Protein 4MHR (pdb70)

InterPro domains:
  IPR008775 Phytanoyl-CoA dioxygenase-like [PF05721] (41-256)
  IPR012774 Ectoine dioxygenase [TIGR02408] (17-287)

Radius of gyration: 17.94 Å; Cα contacts (8 Å, |Δi|>4): 617; chains: 1; bounding box: 40×45×45 Å

Solvent-accessible surface area: 13200 Å² total; per-residue (Å²): 140,47,58,0,27,4,55,125,190,97,113,39,86,80,76,87,24,98,12,75,3,27,36,37,155,99,74,137,138,19,65,10,52,47,207,63,7,49,21,2,41,147,36,0,32,11,46,14,113,106,47,14,60,88,108,6,20,57,52,0,67,117,8,4,35,79,25,37,89,93,49,91,107,21,73,84,100,8,37,63,50,46,130,108,50,144,44,23,54,4,0,11,17,1,25,65,51,8,116,31,0,39,57,0,1,8,2,17,71,0,0,21,6,0,71,19,0,3,28,37,70,0,9,10,0,10,0,69,0,28,70,12,24,12,113,167,10,132,78,112,116,47,63,11,14,0,6,32,8,1,2,27,10,0,0,25,108,0,62,1,0,0,0,5,0,0,10,20,80,3,31,101,133,0,4,9,22,35,0,1,18,12,2,0,116,23,0,6,10,8,70,55,102,7,36,131,131,12,12,66,68,1,27,159,123,65,32,81,61,40,11,55,16,104,32,5,3,0,1,0,3,5,1,2,0,9,11,3,13,96,28,2,154,22,79,122,50,29,16,10,0,23,0,0,0,0,0,37,79,4,105,22,90,176,58,37,45,156,108,97,70,165,38,32,9,71,201,180,30,90,52,40,175,22,56,167,40,100,18,107

CATH classification: 2.60.120.620

GO terms:
  GO:0005506 iron ion binding (F, IDA)
  GO:0016706 2-oxoglutarate-dependent dioxygenase activity (F, IDA)

Foldseek 3Di:
DAPFDFLPALDKDWDFAPDAQQPADDDPPALDDPVQLVQCRQFFKDKDPPPADPVLLVVVLVQLVCCQVPVPQPDPVQFDADDVDPRTFKGKPCLPRPVLNVQVCQACNHQSNLCRRLVAFKDFFMKMKGKAAAQWFAKWAKAQQVLCCCQAFQQRHQRKKKKKQWSAWDDVAFWAKKWQTNQLRIRIHYVRHGDDVVVVVSCVVRNMDGDTDHGRMMMMGTRGIIMIIHGHSGRGMTIIMMTMMGHLVRAGDQRNHPHDDCRGGPHNPDGRNHDYDHSD

Secondary structure (DSSP, 8-state):
--SS--SSSSS--EEE--S-SS-S---TTSSS-HHHHHHHHHHSEEEE-S-S-HHHHHHHHHHHHHHHH-GGGS-GGGEEE-TTS--EEEEE-HHHH-HHHHHHHHBHHHHHHHHHHHTS-EEEEEEEEEEE-SSSBPPEEEE-HHHHHHHHH---SS-EEEEEEESS-B-SSS---EE-TTGGGEEE-------HHHHHHHHHHH--B---B-TT-EEEEETT--EEE--B-SS--EEEEEEEEEEGGG---S-SS----GGGS---PPPPPPB-S---

B-factor: mean 39.69, std 16.1, range [19.25, 115.61]

Structure (mmCIF, N/CA/C/O backbone):
data_4MHR
#
_entry.id   4MHR
#
_cell.length_a   83.484
_cell.length_b   86.516
_cell.length_c   95.348
_cell.angle_alpha   90.00
_cell.angle_beta   90.00
_cell.angle_gamma   90.00
#
_symmetry.space_group_name_H-M   'C 2 2 21'
#
loop_
_entity.id
_entity.type
_entity.pdbx_description
1 polymer 'Ectoine hydroxylase'
2 water water
#
loop_
_atom_site.group_PDB
_atom_site.id
_atom_site.type_symbol
_atom_site.label_atom_id
_atom_site.label_alt_id
_atom_site.label_comp_id
_atom_site.label_asym_id
_atom_site.label_entity_id
_atom_site.label_seq_id
_atom_site.pdbx_PDB_ins_code
_atom_site.Cartn_x
_atom_site.Cartn_y
_atom_site.Cartn_z
_atom_site.occupancy
_atom_site.B_iso_or_equiv
_atom_site.auth_seq_id
_atom_site.auth_comp_id
_atom_site.auth_asym_id
_atom_site.auth_atom_id
_atom_site.pdbx_PDB_model_num
ATOM 1 N N . GLN A 1 10 ? 24.251 18.841 -8.020 1.00 68.16 2 GLN A N 1
ATOM 2 C CA . GLN A 1 10 ? 24.691 19.844 -6.994 1.00 64.40 2 GLN A CA 1
ATOM 3 C C . GLN A 1 10 ? 23.707 19.959 -5.801 1.00 54.34 2 GLN A C 1
ATOM 4 O O . GLN A 1 10 ? 24.153 20.186 -4.691 1.00 49.81 2 GLN A O 1
ATOM 6 N N . ASP A 1 11 ? 22.393 19.861 -6.028 1.00 50.25 3 ASP A N 1
ATOM 7 C CA . ASP A 1 11 ? 21.419 19.767 -4.898 1.00 43.77 3 ASP A CA 1
ATOM 8 C C . ASP A 1 11 ? 20.466 18.650 -5.148 1.00 38.64 3 ASP A C 1
ATOM 9 O O . ASP A 1 11 ? 19.476 18.807 -5.821 1.00 37.51 3 ASP A O 1
ATOM 14 N N . LEU A 1 12 ? 20.737 17.511 -4.496 1.00 34.02 4 LEU A N 1
ATOM 15 C CA . LEU A 1 12 ? 19.874 16.318 -4.598 1.00 31.96 4 LEU A CA 1
ATOM 16 C C . LEU A 1 12 ? 18.559 16.485 -3.892 1.00 31.75 4 LEU A C 1
ATOM 17 O O . LEU A 1 12 ? 17.560 15.801 -4.178 1.00 34.52 4 LEU A O 1
ATOM 22 N N . TYR A 1 13 ? 18.554 17.392 -2.922 1.00 28.93 5 TYR A N 1
ATOM 23 C CA . TYR A 1 13 ? 17.377 17.552 -2.073 1.00 28.21 5 TYR A CA 1
ATOM 24 C C . TYR A 1 13 ? 16.919 19.045 -1.855 1.00 31.71 5 TYR A C 1
ATOM 25 O O . TYR A 1 13 ? 16.926 19.546 -0.712 1.00 30.73 5 TYR A O 1
ATOM 34 N N . PRO A 1 14 ? 16.487 19.758 -2.934 1.00 37.28 6 PRO A N 1
ATOM 35 C CA . PRO A 1 14 ? 16.024 21.184 -2.802 1.00 36.42 6 PRO A CA 1
ATOM 36 C C . PRO A 1 14 ? 14.802 21.340 -1.970 1.00 32.62 6 PRO A C 1
ATOM 37 O O . PRO A 1 14 ? 13.884 20.553 -2.109 1.00 33.45 6 PRO A O 1
ATOM 41 N N . SER A 1 15 ? 14.778 22.290 -1.061 1.00 33.55 7 SER A N 1
ATOM 42 C CA . SER A 1 15 ? 13.601 22.510 -0.261 1.00 36.00 7 SER A CA 1
ATOM 43 C C . SER A 1 15 ? 13.524 23.995 0.051 1.00 43.68 7 SER A C 1
ATOM 44 O O . SER A 1 15 ? 14.532 24.715 -0.074 1.00 41.80 7 SER A O 1
ATOM 47 N N . ARG A 1 16 ? 12.342 24.429 0.509 1.00 44.93 8 ARG A N 1
ATOM 48 C CA . ARG A 1 16 ? 12.083 25.844 0.830 1.00 46.05 8 ARG A CA 1
ATOM 49 C C . ARG A 1 16 ? 12.326 26.817 -0.337 1.00 46.50 8 ARG A C 1
ATOM 50 O O . ARG A 1 16 ? 12.635 27.964 -0.107 1.00 49.50 8 ARG A O 1
ATOM 58 N N . GLN A 1 17 ? 12.160 26.349 -1.570 1.00 48.79 9 GLN A N 1
ATOM 59 C CA . GLN A 1 17 ? 12.387 27.170 -2.756 1.00 63.64 9 GLN A CA 1
ATOM 60 C C . GLN A 1 17 ? 11.029 27.529 -3.360 1.00 67.65 9 GLN A C 1
ATOM 61 O O . GLN A 1 17 ? 10.739 28.693 -3.542 1.00 84.59 9 GLN A O 1
ATOM 67 N N . ARG A 1 18 ? 10.178 26.539 -3.598 1.00 77.54 10 ARG A N 1
ATOM 68 C CA . ARG A 1 18 ? 8.820 26.788 -4.086 1.00 73.56 10 ARG A CA 1
ATOM 69 C C . ARG A 1 18 ? 7.821 27.143 -2.986 1.00 75.31 10 ARG A C 1
ATOM 70 O O . ARG A 1 18 ? 8.090 27.040 -1.761 1.00 64.94 10 ARG A O 1
ATOM 78 N N . ALA A 1 19 ? 6.646 27.569 -3.456 1.00 72.66 11 ALA A N 1
ATOM 79 C CA . ALA A 1 19 ? 5.515 27.832 -2.591 1.00 66.60 11 ALA A CA 1
ATOM 80 C C . ALA A 1 19 ? 4.659 26.576 -2.499 1.00 60.79 11 ALA A C 1
ATOM 81 O O . ALA A 1 19 ? 3.838 26.502 -1.610 1.00 61.54 11 ALA A O 1
ATOM 83 N N . ASP A 1 20 ? 4.852 25.601 -3.395 1.00 57.78 12 ASP A N 1
ATOM 84 C CA . ASP A 1 20 ? 4.227 24.289 -3.250 1.00 58.58 12 ASP A CA 1
ATOM 85 C C . ASP A 1 20 ? 5.213 23.225 -2.753 1.00 57.38 12 ASP A C 1
ATOM 86 O O . ASP A 1 20 ? 6.358 23.239 -3.134 1.00 59.05 12 ASP A O 1
ATOM 91 N N . ALA A 1 21 ? 4.734 22.285 -1.943 1.00 51.79 13 ALA A N 1
ATOM 92 C CA . ALA A 1 21 ? 5.559 21.170 -1.445 1.00 54.09 13 ALA A CA 1
ATOM 93 C C . ALA A 1 21 ? 5.477 19.937 -2.350 1.00 45.23 13 ALA A C 1
ATOM 94 O O . ALA A 1 21 ? 4.490 19.738 -3.062 1.00 46.98 13 ALA A O 1
ATOM 96 N N . GLU A 1 22 ? 6.532 19.116 -2.331 1.00 39.93 14 GLU A N 1
ATOM 97 C CA . GLU A 1 22 ? 6.539 17.854 -3.064 1.00 37.21 14 GLU A CA 1
ATOM 98 C C . GLU A 1 22 ? 7.152 16.686 -2.246 1.00 32.63 14 GLU A C 1
ATOM 99 O O . GLU A 1 22 ? 8.036 16.889 -1.419 1.00 29.17 14 GLU A O 1
ATOM 105 N N . MET A 1 23 ? 6.784 15.491 -2.650 1.00 33.15 15 MET A N 1
ATOM 106 C CA . MET A 1 23 ? 7.335 14.245 -2.184 1.00 37.73 15 MET A CA 1
ATOM 107 C C . MET A 1 23 ? 8.368 13.781 -3.213 1.00 42.38 15 MET A C 1
ATOM 108 O O . MET A 1 23 ? 8.015 13.293 -4.276 1.00 49.25 15 MET A O 1
ATOM 113 N N . ARG A 1 24 ? 9.648 13.940 -2.896 1.00 33.45 16 ARG A N 1
ATOM 114 C CA . ARG A 1 24 ? 10.721 13.524 -3.816 1.00 36.56 16 ARG A CA 1
ATOM 115 C C . ARG A 1 24 ? 11.373 12.247 -3.333 1.00 38.19 16 ARG A C 1
ATOM 116 O O . ARG A 1 24 ? 11.247 11.891 -2.166 1.00 36.04 16 ARG A O 1
ATOM 124 N N . PRO A 1 25 ? 12.023 11.522 -4.238 1.00 36.00 17 PRO A N 1
ATOM 125 C CA . PRO A 1 25 ? 12.639 10.279 -3.834 1.00 32.50 17 PRO A CA 1
ATOM 126 C C . PRO A 1 25 ? 13.952 10.474 -3.018 1.00 30.96 17 PRO A C 1
ATOM 127 O O . PRO A 1 25 ? 14.708 11.470 -3.174 1.00 32.04 17 PRO A O 1
ATOM 131 N N . ARG A 1 26 ? 14.175 9.534 -2.109 1.00 29.62 18 ARG A N 1
ATOM 132 C CA . ARG A 1 26 ? 15.450 9.377 -1.456 1.00 24.62 18 ARG A CA 1
ATOM 133 C C . ARG A 1 26 ? 16.351 8.864 -2.565 1.00 26.48 18 ARG A C 1
ATOM 134 O O . ARG A 1 26 ? 16.056 7.926 -3.360 1.00 23.87 18 ARG A O 1
ATOM 142 N N . LEU A 1 27 ? 17.506 9.458 -2.591 1.00 24.33 19 LEU A N 1
ATOM 143 C CA . LEU A 1 27 ? 18.532 9.051 -3.568 1.00 28.90 19 LEU A CA 1
ATOM 144 C C . LEU A 1 27 ? 19.807 8.466 -2.919 1.00 26.12 19 LEU A C 1
ATOM 145 O O . LEU A 1 27 ? 20.804 8.310 -3.566 1.00 29.95 19 LEU A O 1
ATOM 150 N N . ASP A 1 28 ? 19.747 8.170 -1.627 1.00 26.11 20 ASP A N 1
ATOM 151 C CA . ASP A 1 28 ? 20.872 7.604 -0.852 1.00 23.86 20 ASP A CA 1
ATOM 152 C C . ASP A 1 28 ? 20.454 6.253 -0.266 1.00 23.27 20 ASP A C 1
ATOM 153 O O . ASP A 1 28 ? 19.294 6.055 0.009 1.00 21.96 20 ASP A O 1
ATOM 158 N N . PRO A 1 29 ? 21.401 5.330 -0.038 1.00 25.32 21 PRO A N 1
ATOM 159 C CA . PRO A 1 29 ? 21.027 4.182 0.766 1.00 24.94 21 PRO A CA 1
ATOM 160 C C . PRO A 1 29 ? 20.501 4.551 2.186 1.00 23.92 21 PRO A C 1
ATOM 161 O O . PRO A 1 29 ? 20.726 5.657 2.683 1.00 22.49 21 PRO A O 1
ATOM 165 N N . VAL A 1 30 ? 19.799 3.614 2.799 1.00 22.99 22 VAL A N 1
ATOM 166 C CA . VAL A 1 30 ? 19.456 3.685 4.237 1.00 23.90 22 VAL A CA 1
ATOM 167 C C . VAL A 1 30 ? 20.577 3.016 5.072 1.00 21.89 22 VAL A C 1
ATOM 168 O O . VAL A 1 30 ? 21.091 3.595 6.007 1.00 23.22 22 VAL A O 1
ATOM 172 N N . VAL A 1 31 ? 20.879 1.761 4.762 1.00 25.62 23 VAL A N 1
ATOM 173 C CA . VAL A 1 31 ? 21.955 1.020 5.403 1.00 21.29 23 VAL A CA 1
ATOM 174 C C . VAL A 1 31 ? 23.114 1.111 4.362 1.00 25.74 23 VAL A C 1
ATOM 175 O O . VAL A 1 31 ? 23.011 0.664 3.215 1.00 23.72 23 VAL A O 1
ATOM 179 N N . HIS A 1 32 ? 24.217 1.687 4.784 1.00 22.66 24 HIS A N 1
ATOM 180 C CA . HIS A 1 32 ? 25.317 1.986 3.871 1.00 23.86 24 HIS A CA 1
ATOM 181 C C . HIS A 1 32 ? 26.451 0.926 3.849 1.00 27.17 24 HIS A C 1
ATOM 182 O O . HIS A 1 32 ? 27.599 1.193 3.386 1.00 25.94 24 HIS A O 1
ATOM 189 N N . SER A 1 33 ? 26.164 -0.247 4.388 1.00 26.98 25 SER A N 1
ATOM 190 C CA . SER A 1 33 ? 27.179 -1.343 4.428 1.00 26.03 25 SER A CA 1
ATOM 191 C C . SER A 1 33 ? 26.498 -2.589 3.946 1.00 28.23 25 SER A C 1
ATOM 192 O O . SER A 1 33 ? 25.308 -2.754 4.214 1.00 27.16 25 SER A O 1
ATOM 195 N N . GLU A 1 34 ? 27.264 -3.512 3.340 1.00 28.00 26 GLU A N 1
ATOM 196 C CA . GLU A 1 34 ? 26.785 -4.909 3.188 1.00 24.76 26 GLU A CA 1
ATOM 197 C C . GLU A 1 34 ? 26.695 -5.502 4.586 1.00 26.22 26 GLU A C 1
ATOM 198 O O . GLU A 1 34 ? 27.560 -5.261 5.414 1.00 26.06 26 GLU A O 1
ATOM 204 N N . TRP A 1 35 ? 25.681 -6.298 4.858 1.00 24.42 27 TRP A N 1
ATOM 205 C CA . TRP A 1 35 ? 25.614 -6.992 6.110 1.00 29.16 27 TRP A CA 1
ATOM 206 C C . TRP A 1 35 ? 26.489 -8.228 6.070 1.00 30.40 27 TRP A C 1
ATOM 207 O O . TRP A 1 35 ? 26.377 -8.971 5.126 1.00 27.09 27 TRP A O 1
ATOM 218 N N . THR A 1 36 ? 27.282 -8.465 7.107 1.00 27.98 28 THR A N 1
ATOM 219 C CA . THR A 1 36 ? 28.044 -9.761 7.272 1.00 31.66 28 THR A CA 1
ATOM 220 C C . THR A 1 36 ? 28.023 -10.197 8.722 1.00 30.42 28 THR A C 1
ATOM 221 O O . THR A 1 36 ? 27.544 -9.435 9.587 1.00 27.15 28 THR A O 1
ATOM 225 N N . ASN A 1 37 ? 28.460 -11.443 8.984 1.00 36.23 29 ASN A N 1
ATOM 226 C CA . ASN A 1 37 ? 28.501 -12.020 10.342 1.00 38.22 29 ASN A CA 1
ATOM 227 C C . ASN A 1 37 ? 29.273 -11.120 11.313 1.00 30.38 29 ASN A C 1
ATOM 228 O O . ASN A 1 37 ? 28.952 -11.083 12.445 1.00 34.50 29 ASN A O 1
ATOM 233 N N . ASP A 1 38 ? 30.207 -10.348 10.798 1.00 33.62 30 ASP A N 1
ATOM 234 C CA . ASP A 1 38 ? 30.934 -9.405 11.609 1.00 36.83 30 ASP A CA 1
ATOM 235 C C . ASP A 1 38 ? 30.138 -8.129 11.932 1.00 35.18 30 ASP A C 1
ATOM 236 O O . ASP A 1 38 ? 30.621 -7.302 12.673 1.00 30.74 30 ASP A O 1
ATOM 241 N N . ALA A 1 39 ? 28.968 -7.902 11.348 1.00 30.21 31 ALA A N 1
ATOM 242 C CA . ALA A 1 39 ? 28.242 -6.681 11.699 1.00 24.85 31 ALA A CA 1
ATOM 243 C C . ALA A 1 39 ? 27.826 -6.673 13.181 1.00 27.48 31 ALA A C 1
ATOM 244 O O . ALA A 1 39 ? 27.562 -7.715 13.749 1.00 26.09 31 ALA A O 1
ATOM 246 N N . PRO A 1 40 ? 27.698 -5.482 13.795 1.00 27.30 32 PRO A N 1
ATOM 247 C CA . PRO A 1 40 ? 27.257 -5.315 15.167 1.00 26.77 32 PRO A CA 1
ATOM 248 C C . PRO A 1 40 ? 25.767 -5.472 15.393 1.00 28.44 32 PRO A C 1
ATOM 249 O O . PRO A 1 40 ? 25.340 -5.457 16.521 1.00 27.44 32 PRO A O 1
ATOM 253 N N . ILE A 1 41 ? 24.972 -5.690 14.353 1.00 24.11 33 ILE A N 1
ATOM 254 C CA . ILE A 1 41 ? 23.559 -5.991 14.530 1.00 24.70 33 ILE A CA 1
ATOM 255 C C . ILE A 1 41 ? 23.222 -7.188 13.636 1.00 25.37 33 ILE A C 1
ATOM 256 O O . ILE A 1 41 ? 23.997 -7.528 12.759 1.00 24.76 33 ILE A O 1
ATOM 261 N N . SER A 1 42 ? 22.071 -7.804 13.856 1.00 25.67 34 SER A N 1
ATOM 262 C CA . SER A 1 42 ? 21.723 -8.990 13.142 1.00 26.74 34 SER A CA 1
ATOM 263 C C . SER A 1 42 ? 21.248 -8.613 11.742 1.00 31.21 34 SER A C 1
ATOM 264 O O . SER A 1 42 ? 21.007 -7.447 11.451 1.00 21.29 34 SER A O 1
ATOM 267 N N . ALA A 1 43 ? 21.051 -9.608 10.869 1.00 27.59 35 ALA A N 1
ATOM 268 C CA . ALA A 1 43 ? 20.690 -9.304 9.492 1.00 27.45 35 ALA A CA 1
ATOM 269 C C . ALA A 1 43 ? 19.260 -8.750 9.501 1.00 24.58 35 ALA A C 1
ATOM 270 O O . ALA A 1 43 ? 18.932 -7.759 8.827 1.00 21.03 35 ALA A O 1
ATOM 272 N N . ARG A 1 44 ? 18.458 -9.263 10.401 1.00 27.61 36 ARG A N 1
ATOM 273 C CA . ARG A 1 44 ? 17.118 -8.711 10.549 1.00 32.82 36 ARG A CA 1
ATOM 274 C C . ARG A 1 44 ? 17.045 -7.283 11.100 1.00 31.52 36 ARG A C 1
ATOM 275 O O . ARG A 1 44 ? 16.194 -6.521 10.663 1.00 28.79 36 ARG A O 1
ATOM 283 N N . GLN A 1 45 ? 17.826 -6.977 12.125 1.00 27.09 37 GLN A N 1
ATOM 284 C CA . GLN A 1 45 ? 17.910 -5.617 12.586 1.00 26.62 37 GLN A CA 1
ATOM 285 C C . GLN A 1 45 ? 18.278 -4.667 11.474 1.00 25.66 37 GLN A C 1
ATOM 286 O O . GLN A 1 45 ? 17.757 -3.573 11.426 1.00 24.70 37 GLN A O 1
ATOM 292 N N . ALA A 1 46 ? 19.248 -5.039 10.637 1.00 24.69 38 ALA A N 1
ATOM 293 C CA . ALA A 1 46 ? 19.755 -4.184 9.572 1.00 24.35 38 ALA A CA 1
ATOM 294 C C . ALA A 1 46 ? 18.570 -3.958 8.554 1.00 25.42 38 ALA A C 1
ATOM 295 O O . ALA A 1 46 ? 18.313 -2.808 8.116 1.00 24.00 38 ALA A O 1
ATOM 297 N N . ALA A 1 47 ? 17.841 -5.044 8.229 1.00 24.63 39 ALA A N 1
ATOM 298 C CA . ALA A 1 47 ? 16.657 -4.979 7.310 1.00 25.87 39 ALA A CA 1
ATOM 299 C C . ALA A 1 47 ? 15.528 -4.159 7.870 1.00 24.68 39 ALA A C 1
ATOM 300 O O . ALA A 1 47 ? 14.933 -3.375 7.144 1.00 25.18 39 ALA A O 1
ATOM 302 N N . ALA A 1 48 ? 15.256 -4.301 9.156 1.00 25.20 40 ALA A N 1
ATOM 303 C CA . ALA A 1 48 ? 14.283 -3.458 9.842 1.00 26.49 40 ALA A CA 1
ATOM 304 C C . ALA A 1 48 ? 14.641 -1.943 9.789 1.00 25.24 40 ALA A C 1
ATOM 305 O O . ALA A 1 48 ? 13.749 -1.098 9.562 1.00 24.03 40 ALA A O 1
ATOM 307 N N . PHE A 1 49 ? 15.915 -1.597 10.028 1.00 25.54 41 PHE A N 1
ATOM 308 C CA . PHE A 1 49 ? 16.379 -0.202 9.955 1.00 23.98 41 PHE A CA 1
ATOM 309 C C . PHE A 1 49 ? 16.171 0.340 8.545 1.00 26.96 41 PHE A C 1
ATOM 310 O O . PHE A 1 49 ? 15.647 1.445 8.341 1.00 27.70 41 PHE A O 1
ATOM 318 N N . ASP A 1 50 ? 16.544 -0.465 7.566 1.00 22.87 42 ASP A N 1
ATOM 319 C CA . ASP A 1 50 ? 16.375 -0.104 6.158 1.00 26.61 42 ASP A CA 1
ATOM 320 C C . ASP A 1 50 ? 14.901 0.114 5.802 1.00 24.09 42 ASP A C 1
ATOM 321 O O . ASP A 1 50 ? 14.582 1.094 5.221 1.00 27.85 42 ASP A O 1
ATOM 326 N N . ARG A 1 51 ? 14.012 -0.780 6.224 1.00 24.86 43 ARG A N 1
ATOM 327 C CA . ARG A 1 51 ? 12.615 -0.727 5.792 1.00 30.06 43 ARG A CA 1
ATOM 328 C C . ARG A 1 51 ? 11.844 0.322 6.648 1.00 30.94 43 ARG A C 1
ATOM 329 O O . ARG A 1 51 ? 11.071 1.158 6.129 1.00 28.22 43 ARG A O 1
ATOM 337 N N . ASP A 1 52 ? 12.065 0.275 7.953 1.00 23.92 44 ASP A N 1
ATOM 338 C CA . ASP A 1 52 ? 11.341 1.188 8.841 1.00 26.31 44 ASP A CA 1
ATOM 339 C C . ASP A 1 52 ? 11.964 2.513 9.114 1.00 26.88 44 ASP A C 1
ATOM 340 O O . ASP A 1 52 ? 11.223 3.422 9.508 1.00 21.30 44 ASP A O 1
ATOM 345 N N . GLY A 1 53 ? 13.293 2.618 8.979 1.00 28.24 45 GLY A N 1
ATOM 346 C CA . GLY A 1 53 ? 14.005 3.838 9.391 1.00 25.40 45 GLY A CA 1
ATOM 347 C C . GLY A 1 53 ? 14.369 4.062 10.838 1.00 25.32 45 GLY A C 1
ATOM 348 O O . GLY A 1 53 ? 14.873 5.155 11.201 1.00 22.18 45 GLY A O 1
ATOM 349 N N . TYR A 1 54 ? 14.034 3.113 11.694 1.00 23.52 46 TYR A N 1
ATOM 350 C CA . TYR A 1 54 ? 14.407 3.157 13.113 1.00 20.96 46 TYR A CA 1
ATOM 351 C C . TYR A 1 54 ? 14.521 1.671 13.628 1.00 23.39 46 TYR A C 1
ATOM 352 O O . TYR A 1 54 ? 13.923 0.800 13.059 1.00 22.55 46 TYR A O 1
ATOM 361 N N . ILE A 1 55 ? 15.337 1.435 14.651 1.00 22.86 47 ILE A N 1
ATOM 362 C CA . ILE A 1 55 ? 15.324 0.217 15.444 1.00 24.18 47 ILE A CA 1
ATOM 363 C C . ILE A 1 55 ? 15.467 0.619 16.923 1.00 22.84 47 ILE A C 1
ATOM 364 O O . ILE A 1 55 ? 15.858 1.749 17.259 1.00 22.93 47 ILE A O 1
ATOM 369 N N . VAL A 1 56 ? 15.142 -0.312 17.792 1.00 23.94 48 VAL A N 1
ATOM 370 C CA . VAL A 1 56 ? 15.237 -0.122 19.252 1.00 27.03 48 VAL A CA 1
ATOM 371 C C . VAL A 1 56 ? 16.231 -1.157 19.795 1.00 27.75 48 VAL A C 1
ATOM 372 O O . VAL A 1 56 ? 16.079 -2.353 19.505 1.00 27.20 48 VAL A O 1
ATOM 376 N N . LEU A 1 57 ? 17.258 -0.698 20.519 1.00 22.27 49 LEU A N 1
ATOM 377 C CA . LEU A 1 57 ? 18.200 -1.599 21.228 1.00 27.60 49 LEU A CA 1
ATOM 378 C C . LEU A 1 57 ? 17.834 -1.591 22.677 1.00 29.58 49 LEU A C 1
ATOM 379 O O . LEU A 1 57 ? 17.763 -0.498 23.282 1.00 26.33 49 LEU A O 1
ATOM 384 N N . GLU A 1 58 ? 17.535 -2.759 23.239 1.00 28.62 50 GLU A N 1
ATOM 385 C CA . GLU A 1 58 ? 17.201 -2.857 24.672 1.00 31.83 50 GLU A CA 1
ATOM 386 C C . GLU A 1 58 ? 18.251 -3.686 25.449 1.00 31.25 50 GLU A C 1
ATOM 387 O O . GLU A 1 58 ? 18.961 -4.521 24.844 1.00 30.01 50 GLU A O 1
ATOM 393 N N . ASP A 1 59 ? 18.387 -3.393 26.754 1.00 31.22 51 ASP A N 1
ATOM 394 C CA . ASP A 1 59 ? 19.272 -4.144 27.648 1.00 34.46 51 ASP A CA 1
ATOM 395 C C . ASP A 1 59 ? 20.691 -4.180 27.185 1.00 36.32 51 ASP A C 1
ATOM 396 O O . ASP A 1 59 ? 21.341 -5.176 27.332 1.00 37.88 51 ASP A O 1
ATOM 401 N N . ILE A 1 60 ? 21.181 -3.116 26.567 1.00 34.15 52 ILE A N 1
ATOM 402 C CA . ILE A 1 60 ? 22.577 -3.102 26.216 1.00 34.41 52 ILE A CA 1
ATOM 403 C C . ILE A 1 60 ? 23.517 -2.523 27.276 1.00 29.63 52 ILE A C 1
ATOM 404 O O . ILE A 1 60 ? 24.722 -2.702 27.152 1.00 29.92 52 ILE A O 1
ATOM 409 N N . PHE A 1 61 ? 22.994 -1.704 28.196 1.00 28.27 53 PHE A N 1
ATOM 410 C CA . PHE A 1 61 ? 23.786 -1.084 29.294 1.00 30.46 53 PHE A CA 1
ATOM 411 C C . PHE A 1 61 ? 23.319 -1.808 30.550 1.00 33.30 53 PHE A C 1
ATOM 412 O O . PHE A 1 61 ? 22.140 -2.121 30.674 1.00 29.02 53 PHE A O 1
ATOM 420 N N . SER A 1 62 ? 24.226 -2.055 31.480 1.00 36.34 54 SER A N 1
ATOM 421 C CA . SER A 1 62 ? 23.850 -2.708 32.755 1.00 36.80 54 SER A CA 1
ATOM 422 C C . SER A 1 62 ? 23.084 -1.738 33.620 1.00 33.30 54 SER A C 1
ATOM 423 O O . SER A 1 62 ? 23.159 -0.554 33.375 1.00 30.19 54 SER A O 1
ATOM 426 N N . ALA A 1 63 ? 22.348 -2.223 34.641 1.00 34.44 55 ALA A N 1
ATOM 427 C CA . ALA A 1 63 ? 21.695 -1.326 35.615 1.00 33.70 55 ALA A CA 1
ATOM 428 C C . ALA A 1 63 ? 22.644 -0.292 36.260 1.00 32.88 55 ALA A C 1
ATOM 429 O O . ALA A 1 63 ? 22.268 0.864 36.418 1.00 34.87 55 ALA A O 1
ATOM 431 N N . ASP A 1 64 ? 23.871 -0.677 36.568 1.00 34.99 56 ASP A N 1
ATOM 432 C CA . ASP A 1 64 ? 24.854 0.277 37.141 1.00 38.11 56 ASP A CA 1
ATOM 433 C C . ASP A 1 64 ? 25.192 1.373 36.114 1.00 37.34 56 ASP A C 1
ATOM 434 O O . ASP A 1 64 ? 25.234 2.530 36.434 1.00 31.38 56 ASP A O 1
ATOM 439 N N . GLU A 1 65 ? 25.431 0.981 34.870 1.00 35.28 57 GLU A N 1
ATOM 440 C CA . GLU A 1 65 ? 25.691 1.990 33.759 1.00 32.43 57 GLU A CA 1
ATOM 441 C C . GLU A 1 65 ? 24.567 2.984 33.567 1.00 26.95 57 GLU A C 1
ATOM 442 O O . GLU A 1 65 ? 24.817 4.200 33.489 1.00 28.81 57 GLU A O 1
ATOM 448 N N . VAL A 1 66 ? 23.337 2.480 33.560 1.00 31.01 58 VAL A N 1
ATOM 449 C CA . VAL A 1 66 ? 22.121 3.331 33.444 1.00 30.59 58 VAL A CA 1
ATOM 450 C C . VAL A 1 66 ? 22.014 4.311 34.600 1.00 30.25 58 VAL A C 1
ATOM 451 O O . VAL A 1 66 ? 21.784 5.494 34.386 1.00 28.25 58 VAL A O 1
ATOM 455 N N . ALA A 1 67 ? 22.134 3.815 35.839 1.00 35.56 59 ALA A N 1
ATOM 456 C CA . ALA A 1 67 ? 22.047 4.689 37.043 1.00 36.59 59 ALA A CA 1
ATOM 457 C C . ALA A 1 67 ? 23.133 5.775 36.982 1.00 33.24 59 ALA A C 1
ATOM 458 O O . ALA A 1 67 ? 22.910 6.957 37.248 1.00 31.28 59 ALA A O 1
ATOM 460 N N . PHE A 1 68 ? 24.302 5.398 36.505 1.00 33.85 60 PHE A N 1
ATOM 461 C CA . PHE A 1 68 ? 25.383 6.349 36.340 1.00 33.23 60 PHE A CA 1
ATOM 462 C C . PHE A 1 68 ? 25.126 7.410 35.298 1.00 35.77 60 PHE A C 1
ATOM 463 O O . PHE A 1 68 ? 25.479 8.579 35.486 1.00 34.87 60 PHE A O 1
ATOM 471 N N . LEU A 1 69 ? 24.569 7.018 34.151 1.00 35.00 61 LEU A N 1
ATOM 472 C CA . LEU A 1 69 ? 24.161 8.022 33.150 1.00 31.02 61 LEU A CA 1
ATOM 473 C C . LEU A 1 69 ? 23.058 8.914 33.720 1.00 28.48 61 LEU A C 1
ATOM 474 O O . LEU A 1 69 ? 23.046 10.109 33.465 1.00 30.81 61 LEU A O 1
ATOM 479 N N . GLN A 1 70 ? 22.093 8.337 34.440 1.00 30.06 62 GLN A N 1
ATOM 480 C CA . GLN A 1 70 ? 21.012 9.156 35.049 1.00 31.27 62 GLN A CA 1
ATOM 481 C C . GLN A 1 70 ? 21.562 10.245 36.020 1.00 36.30 62 GLN A C 1
ATOM 482 O O . GLN A 1 70 ? 21.182 11.404 35.957 1.00 34.62 62 GLN A O 1
ATOM 488 N N . LYS A 1 71 ? 22.485 9.838 36.875 1.00 40.88 63 LYS A N 1
ATOM 489 C CA . LYS A 1 71 ? 23.166 10.735 37.846 1.00 43.61 63 LYS A CA 1
ATOM 490 C C . LYS A 1 71 ? 23.934 11.829 37.147 1.00 37.11 63 LYS A C 1
ATOM 491 O O . LYS A 1 71 ? 23.707 13.017 37.448 1.00 34.71 63 LYS A O 1
ATOM 497 N N . ALA A 1 72 ? 24.755 11.479 36.137 1.00 35.61 64 ALA A N 1
ATOM 498 C CA . ALA A 1 72 ? 25.434 12.489 35.370 1.00 33.54 64 ALA A CA 1
ATOM 499 C C . ALA A 1 72 ? 24.473 13.463 34.737 1.00 39.97 64 ALA A C 1
ATOM 500 O O . ALA A 1 72 ? 24.700 14.692 34.811 1.00 39.63 64 ALA A O 1
ATOM 502 N N . ALA A 1 73 ? 23.399 12.962 34.105 1.00 35.95 65 ALA A N 1
ATOM 503 C CA . ALA A 1 73 ? 22.481 13.869 33.436 1.00 34.75 65 ALA A CA 1
ATOM 504 C C . ALA A 1 73 ? 21.818 14.764 34.489 1.00 36.03 65 ALA A C 1
ATOM 505 O O . ALA A 1 73 ? 21.616 15.932 34.240 1.00 35.51 65 ALA A O 1
ATOM 507 N N . GLY A 1 74 ? 21.318 14.156 35.561 1.00 37.46 66 GLY A N 1
ATOM 508 C CA . GLY A 1 74 ? 20.674 14.914 36.679 1.00 41.58 66 GLY A CA 1
ATOM 509 C C . GLY A 1 74 ? 21.534 16.070 37.209 1.00 38.76 66 GLY A C 1
ATOM 510 O O . GLY A 1 74 ? 21.023 17.168 37.476 1.00 37.07 66 GLY A O 1
ATOM 511 N N . ASN A 1 75 ? 22.841 15.828 37.309 1.00 40.10 67 ASN A N 1
ATOM 512 C CA . ASN A 1 75 ? 23.816 16.815 37.768 1.00 43.44 67 ASN A CA 1
ATOM 513 C C . ASN A 1 75 ? 24.010 17.900 36.768 1.00 46.58 67 ASN A C 1
ATOM 514 O O . ASN A 1 75 ? 24.193 19.065 37.134 1.00 43.83 67 ASN A O 1
ATOM 519 N N . LEU A 1 76 ? 23.988 17.553 35.480 1.00 45.42 68 LEU A N 1
ATOM 520 C CA . LEU A 1 76 ? 24.103 18.582 34.446 1.00 43.79 68 LEU A CA 1
ATOM 521 C C . LEU A 1 76 ? 22.888 19.516 34.444 1.00 45.32 68 LEU A C 1
ATOM 522 O O . LEU A 1 76 ? 23.024 20.724 34.266 1.00 44.85 68 LEU A O 1
ATOM 527 N N . LEU A 1 77 ? 21.699 18.932 34.605 1.00 37.94 69 LEU A N 1
ATOM 528 C CA . LEU A 1 77 ? 20.474 19.681 34.520 1.00 40.43 69 LEU A CA 1
ATOM 529 C C . LEU A 1 77 ? 20.316 20.558 35.781 1.00 46.32 69 LEU A C 1
ATOM 530 O O . LEU A 1 77 ? 19.839 21.683 35.688 1.00 44.08 69 LEU A O 1
ATOM 535 N N . ALA A 1 78 ? 20.760 20.036 36.926 1.00 40.20 70 ALA A N 1
ATOM 536 C CA . ALA A 1 78 ? 20.529 20.686 38.215 1.00 47.69 70 ALA A CA 1
ATOM 537 C C . ALA A 1 78 ? 21.581 21.774 38.404 1.00 51.32 70 ALA A C 1
ATOM 538 O O . ALA A 1 78 ? 21.366 22.756 39.151 1.00 53.67 70 ALA A O 1
ATOM 540 N N . ASP A 1 79 ? 22.708 21.620 37.711 1.00 48.90 71 ASP A N 1
ATOM 541 C CA . ASP A 1 79 ? 23.869 22.508 37.953 1.00 52.96 71 ASP A CA 1
ATOM 542 C C . ASP A 1 79 ? 24.632 22.906 36.716 1.00 46.82 71 ASP A C 1
ATOM 543 O O . ASP A 1 79 ? 25.758 22.462 36.507 1.00 46.37 71 ASP A O 1
ATOM 548 N N . PRO A 1 80 ? 24.061 23.799 35.968 1.00 50.59 72 PRO A N 1
ATOM 549 C CA . PRO A 1 80 ? 24.554 24.132 34.657 1.00 61.52 72 PRO A CA 1
ATOM 550 C C . PRO A 1 80 ? 25.752 25.075 34.615 1.00 62.86 72 PRO A C 1
ATOM 551 O O . PRO A 1 80 ? 26.088 25.555 33.518 1.00 56.61 72 PRO A O 1
ATOM 555 N N . ALA A 1 81 ? 26.404 25.346 35.753 1.00 58.37 73 ALA A N 1
ATOM 556 C CA . ALA A 1 81 ? 27.161 26.600 35.863 1.00 58.79 73 ALA A CA 1
ATOM 557 C C . ALA A 1 81 ? 28.480 26.503 35.152 1.00 56.05 73 ALA A C 1
ATOM 558 O O . ALA A 1 81 ? 28.990 27.509 34.653 1.00 56.96 73 ALA A O 1
ATOM 560 N N . ALA A 1 82 ? 29.030 25.293 35.074 1.00 58.96 74 ALA A N 1
ATOM 561 C CA . ALA A 1 82 ? 30.284 25.074 34.318 1.00 55.65 74 ALA A CA 1
ATOM 562 C C . ALA A 1 82 ? 30.066 25.075 32.807 1.00 57.19 74 ALA A C 1
ATOM 563 O O . ALA A 1 82 ? 31.024 25.171 32.028 1.00 64.12 74 ALA A O 1
ATOM 565 N N . LEU A 1 83 ? 28.818 24.996 32.372 1.00 46.30 75 LEU A N 1
ATOM 566 C CA . LEU A 1 83 ? 28.559 24.846 30.931 1.00 47.44 75 LEU A CA 1
ATOM 567 C C . LEU A 1 83 ? 28.629 26.188 30.218 1.00 44.95 75 LEU A C 1
ATOM 568 O O . LEU A 1 83 ? 28.429 27.228 30.831 1.00 43.01 75 LEU A O 1
ATOM 573 N N . ASP A 1 84 ? 28.878 26.165 28.919 1.00 44.26 76 ASP A N 1
ATOM 574 C CA . ASP A 1 84 ? 28.710 27.334 28.086 1.00 45.39 76 ASP A CA 1
ATOM 575 C C . ASP A 1 84 ? 27.235 27.746 28.015 1.00 50.40 76 ASP A C 1
ATOM 576 O O . ASP A 1 84 ? 26.379 26.967 27.567 1.00 43.72 76 ASP A O 1
ATOM 581 N N . ALA A 1 85 ? 26.934 28.989 28.423 1.00 45.48 77 ALA A N 1
ATOM 582 C CA . ALA A 1 85 ? 25.569 29.523 28.426 1.00 45.42 77 ALA A CA 1
ATOM 583 C C . ALA A 1 85 ? 24.902 29.506 27.078 1.00 44.39 77 ALA A C 1
ATOM 584 O O . ALA A 1 85 ? 23.666 29.433 27.008 1.00 44.71 77 ALA A O 1
ATOM 586 N N . ASP A 1 86 ? 25.693 29.608 26.011 1.00 40.77 78 ASP A N 1
ATOM 587 C CA . ASP A 1 86 ? 25.128 29.668 24.683 1.00 46.42 78 ASP A CA 1
ATOM 588 C C . ASP A 1 86 ? 24.544 28.311 24.334 1.00 45.61 78 ASP A C 1
ATOM 589 O O . ASP A 1 86 ? 23.793 28.235 23.388 1.00 39.23 78 ASP A O 1
ATOM 594 N N . THR A 1 87 ? 24.923 27.257 25.056 1.00 37.11 79 THR A N 1
ATOM 595 C CA . THR A 1 87 ? 24.434 25.896 24.686 1.00 38.75 79 THR A CA 1
ATOM 596 C C . THR A 1 87 ? 23.087 25.534 25.376 1.00 41.16 79 THR A C 1
ATOM 597 O O . THR A 1 87 ? 22.506 24.459 25.135 1.00 35.58 79 THR A O 1
ATOM 601 N N . ILE A 1 88 ? 22.578 26.437 26.220 1.00 37.97 80 ILE A N 1
ATOM 602 C CA . ILE A 1 88 ? 21.435 26.072 27.097 1.00 37.67 80 ILE A CA 1
ATOM 603 C C . ILE A 1 88 ? 20.192 26.607 26.487 1.00 36.74 80 ILE A C 1
ATOM 604 O O . ILE A 1 88 ? 20.181 27.783 26.079 1.00 39.14 80 ILE A O 1
ATOM 609 N N . VAL A 1 89 ? 19.164 25.759 26.341 1.00 32.69 81 VAL A N 1
ATOM 610 C CA . VAL A 1 89 ? 17.852 26.190 25.903 1.00 33.78 81 VAL A CA 1
ATOM 611 C C . VAL A 1 89 ? 16.893 26.046 27.080 1.00 36.83 81 VAL A C 1
ATOM 612 O O . VAL A 1 89 ? 16.788 24.961 27.735 1.00 32.29 81 VAL A O 1
ATOM 616 N N . THR A 1 90 ? 16.204 27.140 27.367 1.00 32.41 82 THR A N 1
ATOM 617 C CA . THR A 1 90 ? 15.327 27.208 28.499 1.00 35.91 82 THR A CA 1
ATOM 618 C C . THR A 1 90 ? 13.896 27.258 28.014 1.00 41.88 82 THR A C 1
ATOM 619 O O . THR A 1 90 ? 13.643 27.542 26.817 1.00 40.78 82 THR A O 1
ATOM 623 N N . GLU A 1 91 ? 12.945 26.984 28.911 1.00 42.46 83 GLU A N 1
ATOM 624 C CA . GLU A 1 91 ? 11.522 27.289 28.623 1.00 55.53 83 GLU A CA 1
ATOM 625 C C . GLU A 1 91 ? 11.420 28.767 28.182 1.00 49.85 83 GLU A C 1
ATOM 626 O O . GLU A 1 91 ? 12.217 29.578 28.630 1.00 54.21 83 GLU A O 1
ATOM 632 N N . PRO A 1 92 ? 10.494 29.118 27.268 1.00 56.89 84 PRO A N 1
ATOM 633 C CA . PRO A 1 92 ? 10.507 30.485 26.689 1.00 57.63 84 PRO A CA 1
ATOM 634 C C . PRO A 1 92 ? 10.540 31.726 27.613 1.00 56.80 84 PRO A C 1
ATOM 635 O O . PRO A 1 92 ? 11.318 32.656 27.338 1.00 76.60 84 PRO A O 1
ATOM 639 N N . GLN A 1 93 ? 9.746 31.774 28.668 1.00 54.29 85 GLN A N 1
ATOM 640 C CA . GLN A 1 93 ? 9.746 32.981 29.534 1.00 57.29 85 GLN A CA 1
ATOM 641 C C . GLN A 1 93 ? 10.314 32.613 30.904 1.00 56.94 85 GLN A C 1
ATOM 642 O O . GLN A 1 93 ? 9.817 33.063 31.937 1.00 46.93 85 GLN A O 1
ATOM 644 N N . SER A 1 94 ? 11.356 31.787 30.905 1.00 48.71 86 SER A N 1
ATOM 645 C CA . SER A 1 94 ? 11.785 31.115 32.112 1.00 42.10 86 SER A CA 1
ATOM 646 C C . SER A 1 94 ? 13.299 30.792 32.035 1.00 38.81 86 SER A C 1
ATOM 647 O O . SER A 1 94 ? 13.886 30.822 30.964 1.00 39.42 86 SER A O 1
ATOM 650 N N . ASN A 1 95 ? 13.925 30.545 33.182 1.00 40.10 87 ASN A N 1
ATOM 651 C CA . ASN A 1 95 ? 15.303 30.057 33.241 1.00 40.11 87 ASN A CA 1
ATOM 652 C C . ASN A 1 95 ? 15.350 28.507 33.426 1.00 42.61 87 ASN A C 1
ATOM 653 O O . ASN A 1 95 ? 16.442 27.938 33.563 1.00 44.46 87 ASN A O 1
ATOM 658 N N . GLU A 1 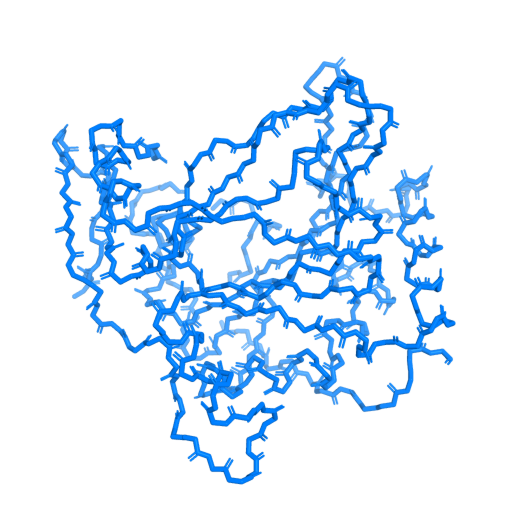96 ? 14.196 27.828 33.403 1.00 36.71 88 GLU A N 1
ATOM 659 C CA . GLU A 1 96 ? 14.177 26.348 33.563 1.00 37.17 88 GLU A CA 1
ATOM 660 C C . GLU A 1 96 ? 14.756 25.700 32.318 1.00 34.61 88 GLU A C 1
ATOM 661 O O . GLU A 1 96 ? 14.332 26.025 31.175 1.00 35.36 88 GLU A O 1
ATOM 663 N N . ILE A 1 97 ? 15.740 24.827 32.516 1.00 33.54 89 ILE A N 1
ATOM 664 C CA . ILE A 1 97 ? 16.467 24.190 31.392 1.00 35.66 89 ILE A CA 1
ATOM 665 C C . ILE A 1 97 ? 15.556 23.154 30.684 1.00 34.61 89 ILE A C 1
ATOM 666 O O . ILE A 1 97 ? 14.782 22.441 31.329 1.00 37.56 89 ILE A O 1
ATOM 671 N N . ARG A 1 98 ? 15.535 23.209 29.361 1.00 33.96 90 ARG A N 1
ATOM 672 C CA . ARG A 1 98 ? 14.873 22.183 28.550 1.00 36.67 90 ARG A CA 1
ATOM 673 C C . ARG A 1 98 ? 15.870 21.321 27.736 1.00 38.86 90 ARG A C 1
ATOM 674 O O . ARG A 1 98 ? 15.706 20.090 27.695 1.00 39.69 90 ARG A O 1
ATOM 682 N N . SER A 1 99 ? 16.875 21.957 27.120 1.00 33.61 91 SER A N 1
ATOM 683 C CA . SER A 1 99 ? 18.007 21.277 26.420 1.00 35.79 91 SER A CA 1
ATOM 684 C C . SER A 1 99 ? 19.393 21.919 26.671 1.00 38.35 91 SER A C 1
ATOM 685 O O . SER A 1 99 ? 19.529 23.154 26.745 1.00 36.65 91 SER A O 1
ATOM 688 N N . ILE A 1 100 ? 20.386 21.048 26.765 1.00 29.95 92 ILE A N 1
ATOM 689 C CA . ILE A 1 100 ? 21.806 21.377 26.715 1.00 33.14 92 ILE A CA 1
ATOM 690 C C . ILE A 1 100 ? 22.473 20.740 25.451 1.00 33.75 92 ILE A C 1
ATOM 691 O O . ILE A 1 100 ? 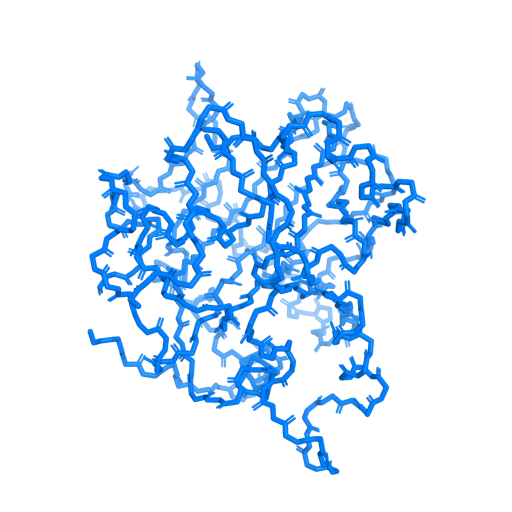22.510 19.503 25.322 1.00 32.52 92 ILE A O 1
ATOM 696 N N . PHE A 1 101 ? 22.887 21.582 24.514 1.00 32.85 93 PHE A N 1
ATOM 697 C CA . PHE A 1 101 ? 23.581 21.164 23.264 1.00 33.11 93 PHE A CA 1
ATOM 698 C C . PHE A 1 101 ? 25.050 20.934 23.539 1.00 33.15 93 PHE A C 1
ATOM 699 O O . PHE A 1 101 ? 25.567 21.397 24.561 1.00 30.86 93 PHE A O 1
ATOM 707 N N . GLU A 1 102 ? 25.708 20.170 22.686 1.00 31.95 94 GLU A N 1
ATOM 708 C CA . GLU A 1 102 ? 27.147 19.904 22.807 1.00 32.33 94 GLU A CA 1
ATOM 709 C C . GLU A 1 102 ? 27.506 19.142 24.052 1.00 35.33 94 GLU A C 1
ATOM 710 O O . GLU A 1 102 ? 28.634 19.261 24.610 1.00 37.66 94 GLU A O 1
ATOM 716 N N . ILE A 1 103 ? 26.601 18.304 24.523 1.00 31.21 95 ILE A N 1
ATOM 717 C CA . ILE A 1 103 ? 26.946 17.528 25.706 1.00 36.40 95 ILE A CA 1
ATOM 718 C C . ILE A 1 103 ? 28.117 16.587 25.534 1.00 35.84 95 ILE A C 1
ATOM 719 O O . ILE A 1 103 ? 28.794 16.239 26.508 1.00 36.32 95 ILE A O 1
ATOM 724 N N . HIS A 1 104 ? 28.325 16.137 24.317 1.00 32.77 96 HIS A N 1
ATOM 725 C CA . HIS A 1 104 ? 29.413 15.245 24.058 1.00 35.66 96 HIS A CA 1
ATOM 726 C C . HIS A 1 104 ? 30.749 15.997 24.204 1.00 41.42 96 HIS A C 1
ATOM 727 O O . HIS A 1 104 ? 31.757 15.366 24.417 1.00 43.78 96 HIS A O 1
ATOM 734 N N . ALA A 1 105 ? 30.732 17.329 24.060 1.00 40.34 97 ALA A N 1
ATOM 735 C CA . ALA A 1 105 ? 31.954 18.135 24.179 1.00 41.77 97 ALA A CA 1
ATOM 736 C C . ALA A 1 105 ? 32.136 18.663 25.612 1.00 47.53 97 ALA A C 1
ATOM 737 O O . ALA A 1 105 ? 33.246 18.801 26.026 1.00 48.99 97 ALA A O 1
ATOM 739 N N . GLN A 1 106 ? 31.061 18.842 26.387 1.00 40.53 98 GLN A N 1
ATOM 740 C CA . GLN A 1 106 ? 31.127 19.482 27.696 1.00 37.00 98 GLN A CA 1
ATOM 741 C C . GLN A 1 106 ? 31.122 18.529 28.859 1.00 37.99 98 GLN A C 1
ATOM 742 O O . GLN A 1 106 ? 31.420 18.930 29.958 1.00 43.95 98 GLN A O 1
ATOM 748 N N . SER A 1 107 ? 30.741 17.261 28.646 1.00 36.93 99 SER A N 1
ATOM 749 C CA . SER A 1 107 ? 30.562 16.297 29.721 1.00 34.50 99 SER A CA 1
ATOM 750 C C . SER A 1 107 ? 31.392 15.040 29.363 1.00 42.70 99 SER A C 1
ATOM 751 O O . SER A 1 107 ? 31.165 14.447 28.304 1.00 39.34 99 SER A O 1
ATOM 754 N N . PRO A 1 108 ? 32.384 14.684 30.204 1.00 40.63 100 PRO A N 1
ATOM 755 C CA . PRO A 1 108 ? 33.206 13.515 29.999 1.00 40.04 100 PRO A CA 1
ATOM 756 C C . PRO A 1 108 ? 32.392 12.215 29.959 1.00 34.27 100 PRO A C 1
ATOM 757 O O . PRO A 1 108 ? 32.736 11.308 29.217 1.00 34.01 100 PRO A O 1
ATOM 761 N N . VAL A 1 109 ? 31.364 12.099 30.780 1.00 31.61 101 VAL A N 1
ATOM 762 C CA . VAL A 1 109 ? 30.480 10.933 30.732 1.00 32.60 101 VAL A CA 1
ATOM 763 C C . VAL A 1 109 ? 29.758 10.825 29.362 1.00 34.40 101 VAL A C 1
ATOM 764 O O . VAL A 1 109 ? 29.722 9.744 28.772 1.00 32.33 101 VAL A O 1
ATOM 768 N N . MET A 1 110 ? 29.173 11.940 28.892 1.00 30.78 102 MET A N 1
ATOM 769 C CA . MET A 1 110 ? 28.461 11.975 27.599 1.00 34.50 102 MET A CA 1
ATOM 770 C C . MET A 1 110 ? 29.392 11.847 26.416 1.00 34.53 102 MET A C 1
ATOM 771 O O . MET A 1 110 ? 29.023 11.202 25.429 1.00 31.12 102 MET A O 1
ATOM 776 N N . ALA A 1 111 ? 30.629 12.342 26.535 1.00 35.22 103 ALA A N 1
ATOM 777 C CA . ALA A 1 111 ? 31.661 12.031 25.508 1.00 32.89 103 ALA A CA 1
ATOM 778 C C . ALA A 1 111 ? 31.934 10.538 25.441 1.00 31.01 103 ALA 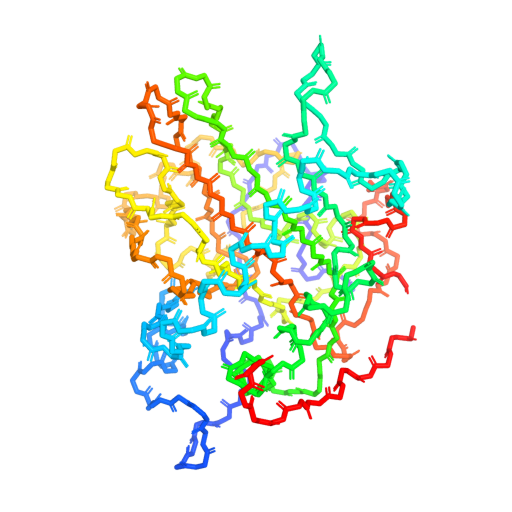A C 1
ATOM 779 O O . ALA A 1 111 ? 32.032 9.941 24.352 1.00 33.11 103 ALA A O 1
ATOM 781 N N . ARG A 1 112 ? 32.067 9.925 26.613 1.00 35.14 104 ARG A N 1
ATOM 782 C CA . ARG A 1 112 ? 32.342 8.513 26.707 1.00 31.75 104 ARG A CA 1
ATOM 783 C C . ARG A 1 112 ? 31.138 7.669 26.230 1.00 31.25 104 ARG A C 1
ATOM 784 O O . ARG A 1 112 ? 31.337 6.635 25.610 1.00 30.47 104 ARG A O 1
ATOM 792 N N . LEU A 1 113 ? 29.917 8.071 26.591 1.00 29.76 105 LEU A N 1
ATOM 793 C CA . LEU A 1 113 ? 28.708 7.431 26.018 1.00 30.41 105 LEU A CA 1
ATOM 794 C C . LEU A 1 113 ? 28.758 7.482 24.472 1.00 29.89 105 LEU A C 1
ATOM 795 O O . LEU A 1 113 ? 28.633 6.459 23.810 1.00 28.82 105 LEU A O 1
ATOM 800 N N . ALA A 1 114 ? 29.048 8.651 23.910 1.00 30.03 106 ALA A N 1
ATOM 801 C CA . ALA A 1 114 ? 28.972 8.828 22.508 1.00 27.50 106 ALA A CA 1
ATOM 802 C C . ALA A 1 114 ? 29.951 7.926 21.819 1.00 31.02 106 ALA A C 1
ATOM 803 O O . ALA A 1 114 ? 29.660 7.405 20.711 1.00 27.17 106 ALA A O 1
ATOM 805 N N . ALA A 1 115 ? 31.113 7.719 22.459 1.00 28.59 107 ALA A N 1
ATOM 806 C CA . ALA A 1 115 ? 32.221 6.930 21.865 1.00 28.01 107 ALA A CA 1
ATOM 807 C C . ALA A 1 115 ? 32.045 5.462 22.095 1.00 28.51 107 ALA A C 1
ATOM 808 O O . ALA A 1 115 ? 32.807 4.641 21.579 1.00 29.42 107 ALA A O 1
ATOM 810 N N . ASP A 1 116 ? 31.106 5.076 22.928 1.00 27.19 108 ASP A N 1
ATOM 811 C CA . ASP A 1 116 ? 31.042 3.685 23.287 1.00 28.99 108 ASP A CA 1
ATOM 812 C C . ASP A 1 116 ? 30.706 2.780 22.074 1.00 32.97 108 ASP A C 1
ATOM 813 O O . ASP A 1 116 ? 29.822 3.079 21.251 1.00 30.13 108 ASP A O 1
ATOM 818 N N . ALA A 1 117 ? 31.420 1.691 21.969 1.00 33.48 109 ALA A N 1
ATOM 819 C CA . ALA A 1 117 ? 31.287 0.746 20.876 1.00 35.08 109 ALA A CA 1
ATOM 820 C C . ALA A 1 117 ? 29.838 0.245 20.666 1.00 34.84 109 ALA A C 1
ATOM 821 O O . ALA A 1 117 ? 29.416 0.017 19.540 1.00 30.49 109 ALA A O 1
ATOM 823 N N . ARG A 1 118 ? 29.076 0.105 21.736 1.00 28.86 110 ARG A N 1
ATOM 824 C CA . ARG A 1 118 ? 27.731 -0.384 21.606 1.00 29.31 110 ARG A CA 1
ATOM 825 C C . ARG A 1 118 ? 26.887 0.623 20.816 1.00 31.58 110 ARG A C 1
ATOM 826 O O . ARG A 1 118 ? 25.892 0.204 20.273 1.00 28.26 110 ARG A O 1
ATOM 834 N N . LEU A 1 119 ? 27.273 1.916 20.798 1.00 24.87 111 LEU A N 1
ATOM 835 C CA . LEU A 1 119 ? 26.620 2.921 19.986 1.00 29.16 111 LEU A CA 1
ATOM 836 C C . LEU A 1 119 ? 27.396 3.161 18.698 1.00 28.85 111 LEU A C 1
ATOM 837 O O . LEU A 1 119 ? 26.873 2.973 17.552 1.00 23.61 111 LEU A O 1
ATOM 842 N N . ALA A 1 120 ? 28.650 3.568 18.851 1.00 26.47 112 ALA A N 1
ATOM 843 C CA . ALA A 1 120 ? 29.421 4.047 17.697 1.00 24.46 112 ALA A CA 1
ATOM 844 C C . ALA A 1 120 ? 29.696 3.003 16.587 1.00 26.33 112 ALA A C 1
ATOM 845 O O . ALA A 1 120 ? 29.780 3.409 15.418 1.00 24.75 112 ALA A O 1
ATOM 847 N N . ASP A 1 121 ? 29.932 1.728 16.933 1.00 26.32 113 ASP A N 1
ATOM 848 C CA . ASP A 1 121 ? 30.087 0.666 15.930 1.00 28.07 113 ASP A CA 1
ATOM 849 C C . ASP A 1 121 ? 28.800 0.379 15.160 1.00 25.80 113 ASP A C 1
ATOM 850 O O . ASP A 1 121 ? 28.853 0.016 13.993 1.00 23.26 113 ASP A O 1
ATOM 855 N N . VAL A 1 122 ? 27.682 0.610 15.792 1.00 22.31 114 VAL A N 1
ATOM 856 C CA . VAL A 1 122 ? 26.388 0.473 15.075 1.00 24.22 114 VAL A CA 1
ATOM 857 C C . VAL A 1 122 ? 26.250 1.616 14.095 1.00 26.65 114 VAL A C 1
ATOM 858 O O . VAL A 1 122 ? 25.885 1.414 12.910 1.00 22.77 114 VAL A O 1
ATOM 862 N N . ALA A 1 123 ? 26.640 2.820 14.536 1.00 27.91 115 ALA A N 1
ATOM 863 C CA . ALA A 1 123 ? 26.685 3.936 13.611 1.00 25.37 115 ALA A CA 1
ATOM 864 C C . ALA A 1 123 ? 27.625 3.701 12.420 1.00 23.76 115 ALA A C 1
ATOM 865 O O . ALA A 1 123 ? 27.295 4.072 11.261 1.00 22.85 115 ALA A O 1
ATOM 867 N N . ARG A 1 124 ? 28.832 3.270 12.722 1.00 22.19 116 ARG A N 1
ATOM 868 C CA . ARG A 1 124 ? 29.831 3.074 11.669 1.00 25.52 116 ARG A CA 1
ATOM 869 C C . ARG A 1 124 ? 29.318 2.006 10.677 1.00 25.65 116 ARG A C 1
ATOM 870 O O . ARG A 1 124 ? 29.550 2.097 9.528 1.00 24.87 116 ARG A O 1
ATOM 878 N N . PHE A 1 125 ? 28.676 0.953 11.172 1.00 26.81 117 PHE A N 1
ATOM 879 C CA . PHE A 1 125 ? 28.053 -0.047 10.255 1.00 25.05 117 PHE A CA 1
ATOM 880 C C . PHE A 1 125 ? 26.940 0.599 9.374 1.00 21.21 117 PHE A C 1
ATOM 881 O O . PHE A 1 125 ? 26.928 0.523 8.120 1.00 20.66 117 PHE A O 1
ATOM 889 N N . LEU A 1 126 ? 25.964 1.186 10.026 1.00 20.45 118 LEU A N 1
ATOM 890 C CA . LEU A 1 126 ? 24.778 1.708 9.332 1.00 20.96 118 LEU A CA 1
ATOM 891 C C . LEU A 1 126 ? 25.135 2.818 8.342 1.00 20.57 118 LEU A C 1
ATOM 892 O O . LEU A 1 126 ? 24.493 2.924 7.257 1.00 22.27 118 LEU A O 1
ATOM 897 N N . LEU A 1 127 ? 26.150 3.596 8.690 1.00 21.39 119 LEU A N 1
ATOM 898 C CA . LEU A 1 127 ? 26.627 4.696 7.837 1.00 19.65 119 LEU A CA 1
ATOM 899 C C . LEU A 1 127 ? 27.806 4.342 6.870 1.00 24.61 119 LEU A C 1
ATOM 900 O O . LEU A 1 127 ? 28.153 5.116 5.953 1.00 24.23 119 LEU A O 1
ATOM 905 N N . GLY A 1 128 ? 28.300 3.132 6.986 1.00 23.70 120 GLY A N 1
ATOM 906 C CA . GLY A 1 128 ? 29.352 2.572 6.136 1.00 25.52 120 GLY A CA 1
ATOM 907 C C . GLY A 1 128 ? 30.578 3.429 6.123 1.00 26.05 120 GLY A C 1
ATOM 908 O O . GLY A 1 128 ? 31.047 3.726 5.092 1.00 28.48 120 GLY A O 1
ATOM 909 N N . ASP A 1 129 ? 31.033 3.914 7.266 1.00 25.28 121 ASP A N 1
ATOM 910 C CA . ASP A 1 129 ? 32.097 4.921 7.281 1.00 26.59 121 ASP A CA 1
ATOM 911 C C . ASP A 1 129 ? 32.544 5.126 8.718 1.00 28.51 121 ASP A C 1
ATOM 912 O O . ASP A 1 129 ? 31.869 4.741 9.633 1.00 27.12 121 ASP A O 1
ATOM 917 N N . GLU A 1 130 ? 33.712 5.714 8.916 1.00 28.97 122 GLU A N 1
ATOM 918 C CA . GLU A 1 130 ? 33.994 6.403 10.178 1.00 29.03 122 GLU A CA 1
ATOM 919 C C . GLU A 1 130 ? 32.989 7.553 10.421 1.00 25.00 122 GLU A C 1
ATOM 920 O O . GLU A 1 130 ? 32.454 8.177 9.466 1.00 28.79 122 GLU A O 1
ATOM 926 N N . VAL A 1 131 ? 32.769 7.889 11.673 1.00 27.28 123 VAL A N 1
ATOM 927 C CA . VAL A 1 131 ? 31.697 8.854 12.026 1.00 26.83 123 VAL A CA 1
ATOM 928 C C . VAL A 1 131 ? 32.182 9.924 12.992 1.00 28.71 123 VAL A C 1
ATOM 929 O O . VAL A 1 131 ? 33.197 9.753 13.656 1.00 25.26 123 VAL A O 1
ATOM 933 N N . TYR A 1 132 ? 31.440 11.006 13.087 1.00 25.26 124 TYR A N 1
ATOM 934 C CA . TYR A 1 132 ? 31.723 12.012 14.090 1.00 26.02 124 TYR A CA 1
ATOM 935 C C . TYR A 1 132 ? 30.371 12.532 14.575 1.00 27.18 124 TYR A C 1
ATOM 936 O O . TYR A 1 132 ? 29.295 12.192 14.000 1.00 25.10 124 TYR A O 1
ATOM 945 N N . ILE A 1 133 ? 30.411 13.274 15.679 1.00 27.90 125 ILE A N 1
ATOM 946 C CA . ILE A 1 133 ? 29.214 13.843 16.310 1.00 29.56 125 ILE A CA 1
ATOM 947 C C . ILE A 1 133 ? 28.826 15.127 15.638 1.00 29.99 125 ILE A C 1
ATOM 948 O O . ILE A 1 133 ? 29.534 16.088 15.756 1.00 28.19 125 ILE A O 1
ATOM 953 N N . HIS A 1 134 ? 27.729 15.121 14.870 1.00 28.02 126 HIS A N 1
ATOM 954 C CA . HIS A 1 134 ? 27.243 16.342 14.198 1.00 29.17 126 HIS A CA 1
ATOM 955 C C . HIS A 1 134 ? 26.595 17.293 15.242 1.00 26.98 126 HIS A C 1
ATOM 956 O O . HIS A 1 134 ? 26.658 18.493 15.138 1.00 26.43 126 HIS A O 1
ATOM 963 N N . GLN A 1 135 ? 25.932 16.725 16.227 1.00 25.96 127 GLN A N 1
ATOM 964 C CA . GLN A 1 135 ? 25.184 17.497 17.212 1.00 26.82 127 GLN A CA 1
ATOM 965 C C . GLN A 1 135 ? 24.902 16.548 18.314 1.00 25.40 127 GLN A C 1
ATOM 966 O O . GLN A 1 135 ? 24.684 15.362 18.055 1.00 25.76 127 GLN A O 1
ATOM 972 N N . SER A 1 136 ? 24.804 17.046 19.536 1.00 26.87 128 SER A N 1
ATOM 973 C CA . SER A 1 136 ? 24.319 16.284 20.688 1.00 26.36 128 SER A CA 1
ATOM 974 C C . SER A 1 136 ? 23.443 17.152 21.579 1.00 30.75 128 SER A C 1
ATOM 975 O O . SER A 1 136 ? 23.545 18.403 21.547 1.00 25.48 128 SER A O 1
ATOM 978 N N . ARG A 1 137 ? 22.553 16.530 22.355 1.00 27.29 129 ARG A N 1
ATOM 979 C CA . ARG A 1 137 ? 21.694 17.346 23.259 1.00 33.18 129 ARG A CA 1
ATOM 980 C C . ARG A 1 137 ? 21.276 16.481 24.379 1.00 30.83 129 ARG A C 1
ATOM 981 O O . ARG A 1 137 ? 20.921 15.319 24.132 1.00 32.36 129 ARG A O 1
ATOM 989 N N . LEU A 1 138 ? 21.227 17.067 25.569 1.00 33.05 130 LEU A N 1
ATOM 990 C CA . LEU A 1 138 ? 20.569 16.481 26.727 1.00 31.27 130 LEU A CA 1
ATOM 991 C C . LEU A 1 138 ? 19.247 17.219 26.852 1.00 33.99 130 LEU A C 1
ATOM 992 O O . LEU A 1 138 ? 19.177 18.482 26.924 1.00 36.34 130 LEU A O 1
ATOM 997 N N . ASN A 1 139 ? 18.182 16.434 26.774 1.00 30.75 131 ASN A N 1
ATOM 998 C CA . ASN A 1 139 ? 16.811 16.956 26.820 1.00 34.28 131 ASN A CA 1
ATOM 999 C C . ASN A 1 139 ? 16.069 16.556 28.080 1.00 37.86 131 ASN A C 1
ATOM 1000 O O . ASN A 1 139 ? 16.174 15.402 28.522 1.00 36.43 131 ASN A O 1
ATOM 1005 N N . TYR A 1 140 ? 15.277 17.498 28.592 1.00 36.74 132 TYR A N 1
ATOM 1006 C CA . TYR A 1 140 ? 14.391 17.299 29.750 1.00 36.96 132 TYR A CA 1
ATOM 1007 C C . TYR A 1 140 ? 13.063 17.946 29.480 1.00 43.49 132 TYR A C 1
ATOM 1008 O O . TYR A 1 140 ? 12.976 19.146 29.162 1.00 41.52 132 TYR A O 1
ATOM 1017 N N . LYS A 1 141 ? 12.017 17.151 29.548 1.00 38.91 133 LYS A N 1
ATOM 1018 C CA . LYS A 1 141 ? 10.651 17.616 29.224 1.00 39.82 133 LYS A CA 1
ATOM 1019 C C . LYS A 1 141 ? 9.885 17.329 30.521 1.00 38.75 133 LYS A C 1
ATOM 1020 O O . LYS A 1 141 ? 9.687 16.140 30.873 1.00 34.16 133 LYS A O 1
ATOM 1026 N N . PRO A 1 142 ? 9.544 18.382 31.268 1.00 35.07 134 PRO A N 1
ATOM 1027 C CA . PRO A 1 142 ? 8.895 18.128 32.555 1.00 38.73 134 PRO A CA 1
ATOM 1028 C C . PRO A 1 142 ? 7.511 17.504 32.438 1.00 29.66 134 PRO A C 1
ATOM 1029 O O . PRO A 1 142 ? 6.852 17.604 31.424 1.00 33.82 134 PRO A O 1
ATOM 1033 N N . GLY A 1 143 ? 7.088 16.925 33.532 1.00 34.16 135 GLY A N 1
ATOM 1034 C CA . GLY A 1 143 ? 5.706 16.545 33.717 1.00 39.61 135 GLY A CA 1
ATOM 1035 C C . GLY A 1 143 ? 4.810 17.756 33.736 1.00 37.17 135 GLY A C 1
ATOM 1036 O O . GLY A 1 143 ? 5.297 18.888 33.890 1.00 33.91 135 GLY A O 1
ATOM 1037 N N . PHE A 1 144 ? 3.512 17.505 33.548 1.00 34.48 136 PHE A N 1
ATOM 1038 C CA . PHE A 1 144 ? 2.399 18.476 33.721 1.00 33.01 136 PHE A CA 1
ATOM 1039 C C . PHE A 1 144 ? 2.297 19.537 32.669 1.00 34.57 136 PHE A C 1
ATOM 1040 O O . PHE A 1 144 ? 1.191 19.805 32.135 1.00 36.56 136 PHE A O 1
ATOM 1048 N N . LYS A 1 145 ? 3.416 20.168 32.366 1.00 35.14 137 LYS A N 1
ATOM 1049 C CA . LYS A 1 145 ? 3.382 21.173 31.276 1.00 41.69 137 LYS A CA 1
ATOM 1050 C C . LYS A 1 145 ? 4.348 20.893 30.106 1.00 44.14 137 LYS A C 1
ATOM 1051 O O . LYS A 1 145 ? 4.748 21.830 29.352 1.00 38.48 137 LYS A O 1
ATOM 1057 N N . GLY A 1 146 ? 4.699 19.609 29.946 1.00 39.77 138 GLY A N 1
ATOM 1058 C CA . GLY A 1 146 ? 5.388 19.141 28.738 1.00 36.68 138 GLY A CA 1
ATOM 1059 C C . GLY A 1 146 ? 4.789 19.594 27.409 1.00 33.20 138 GLY A C 1
ATOM 1060 O O . GLY A 1 146 ? 3.629 19.281 27.045 1.00 32.89 138 GLY A O 1
ATOM 1061 N N . ARG A 1 147 ? 5.629 20.214 26.592 1.00 34.21 139 ARG A N 1
ATOM 1062 C CA . ARG A 1 147 ? 5.216 20.699 25.269 1.00 37.41 139 ARG A CA 1
ATOM 1063 C C . ARG A 1 147 ? 5.406 19.653 24.155 1.00 32.01 139 ARG A C 1
ATOM 1064 O O . ARG A 1 147 ? 6.235 18.704 24.257 1.00 31.08 139 ARG A O 1
ATOM 1072 N N . GLU A 1 148 ? 4.586 19.779 23.146 1.00 31.02 140 GLU A N 1
ATOM 1073 C CA . GLU A 1 148 ? 4.700 18.982 21.955 1.00 35.60 140 GLU A CA 1
ATOM 1074 C C . GLU A 1 148 ? 5.919 19.427 21.072 1.00 40.17 140 GLU A C 1
ATOM 1075 O O . GLU A 1 148 ? 6.443 20.516 21.233 1.00 35.64 140 GLU A O 1
ATOM 1081 N N . PHE A 1 149 ? 6.390 18.512 20.223 1.00 38.86 141 PHE A N 1
ATOM 1082 C CA . PHE A 1 149 ? 7.391 18.791 19.204 1.00 37.12 141 PHE A CA 1
ATOM 1083 C C . PHE A 1 149 ? 6.810 18.391 17.893 1.00 31.20 141 PHE A C 1
ATOM 1084 O O . PHE A 1 149 ? 6.551 17.176 17.616 1.00 32.66 141 PHE A O 1
ATOM 1092 N N . TYR A 1 150 ? 6.546 19.380 17.058 1.00 23.75 142 TYR A N 1
ATOM 1093 C CA . TYR A 1 150 ? 5.741 19.105 15.880 1.00 29.44 142 TYR A CA 1
ATOM 1094 C C . TYR A 1 150 ? 6.628 18.311 14.849 1.00 27.74 142 TYR A C 1
ATOM 1095 O O . TYR A 1 150 ? 7.820 18.391 14.894 1.00 28.95 142 TYR A O 1
ATOM 1104 N N . TRP A 1 151 ? 5.974 17.562 13.992 1.00 26.58 143 TRP A N 1
ATOM 1105 C CA . TRP A 1 151 ? 6.572 16.741 12.940 1.00 31.21 143 TRP A CA 1
ATOM 1106 C C . TRP A 1 151 ? 7.662 17.465 12.161 1.00 34.59 143 TRP A C 1
ATOM 1107 O O . TRP A 1 151 ? 7.440 18.579 11.663 1.00 32.06 143 TRP A O 1
ATOM 1118 N N . HIS A 1 152 ? 8.800 16.787 12.015 1.00 29.61 144 HIS A N 1
ATOM 1119 C CA . HIS A 1 152 ? 9.845 17.235 11.117 1.00 30.99 144 HIS A CA 1
ATOM 1120 C C . HIS A 1 152 ? 10.775 16.045 10.802 1.00 28.81 144 HIS A C 1
ATOM 1121 O O . HIS A 1 152 ? 10.779 14.971 11.492 1.00 26.12 144 HIS A O 1
ATOM 1128 N N . SER A 1 153 ? 11.500 16.260 9.719 1.00 27.12 145 SER A N 1
ATOM 1129 C CA . SER A 1 153 ? 12.642 15.468 9.320 1.00 26.99 145 SER A CA 1
ATOM 1130 C C . SER A 1 153 ? 13.879 16.264 9.698 1.00 24.51 145 SER A C 1
ATOM 1131 O O . SER A 1 153 ? 14.096 17.328 9.193 1.00 23.21 145 SER A O 1
ATOM 1134 N N . ASP A 1 154 ? 14.710 15.753 10.551 1.00 25.43 146 ASP A N 1
ATOM 1135 C CA . ASP A 1 154 ? 15.967 16.437 10.855 1.00 25.13 146 ASP A CA 1
ATOM 1136 C C 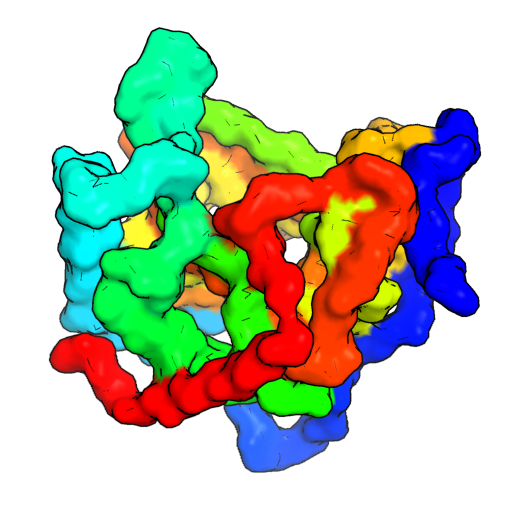. ASP A 1 154 ? 16.778 16.731 9.614 1.00 25.16 146 ASP A C 1
ATOM 1137 O O . ASP A 1 154 ? 17.408 17.792 9.525 1.00 27.08 146 ASP A O 1
ATOM 1142 N N . PHE A 1 155 ? 16.746 15.820 8.627 1.00 25.70 147 PHE A N 1
ATOM 1143 C CA . PHE A 1 155 ? 17.624 15.983 7.491 1.00 26.51 147 PHE A CA 1
ATOM 1144 C C . PHE A 1 155 ? 17.262 17.231 6.709 1.00 27.51 147 PHE A C 1
ATOM 1145 O O . PHE A 1 155 ? 18.123 17.897 6.146 1.00 26.42 147 PHE A O 1
ATOM 1153 N N . GLU A 1 156 ? 15.967 17.559 6.622 1.00 28.38 148 GLU A N 1
ATOM 1154 C CA . GLU A 1 156 ? 15.556 18.712 5.807 1.00 26.47 148 GLU A CA 1
ATOM 1155 C C . GLU A 1 156 ? 16.188 19.993 6.376 1.00 26.94 148 GLU A C 1
ATOM 1156 O O . GLU A 1 156 ? 16.679 20.833 5.604 1.00 29.03 148 GLU A O 1
ATOM 1162 N N . THR A 1 157 ? 16.236 20.099 7.716 1.00 27.37 149 THR A N 1
ATOM 1163 C CA . THR A 1 157 ? 16.981 21.173 8.356 1.00 30.46 149 THR A CA 1
ATOM 1164 C C . THR A 1 157 ? 18.486 21.084 8.208 1.00 31.50 149 THR A C 1
ATOM 1165 O O . THR A 1 157 ? 19.148 22.093 7.891 1.00 31.28 149 THR A O 1
ATOM 1169 N N . TRP A 1 158 ? 19.048 19.916 8.483 1.00 31.57 150 TRP A N 1
ATOM 1170 C CA . TRP A 1 158 ? 20.491 19.746 8.365 1.00 31.49 150 TRP A CA 1
ATOM 1171 C C . TRP A 1 158 ? 20.990 20.091 6.948 1.00 28.65 150 TRP A C 1
ATOM 1172 O O . TRP A 1 158 ? 22.031 20.691 6.780 1.00 28.17 150 TRP A O 1
ATOM 1183 N N . HIS A 1 159 ? 20.234 19.738 5.957 1.00 25.33 151 HIS A N 1
ATOM 1184 C CA . HIS A 1 159 ? 20.601 19.998 4.602 1.00 31.05 151 HIS A CA 1
ATOM 1185 C C . HIS A 1 159 ? 20.440 21.511 4.281 1.00 35.13 151 HIS A C 1
ATOM 1186 O O . HIS A 1 159 ? 21.410 22.186 3.914 1.00 30.94 151 HIS A O 1
ATOM 1193 N N . VAL A 1 160 ? 19.220 22.022 4.451 1.00 34.21 152 VAL A N 1
ATOM 1194 C CA . VAL A 1 160 ? 18.889 23.417 4.076 1.00 35.06 152 VAL A CA 1
ATOM 1195 C C . VAL A 1 160 ? 19.686 24.399 4.914 1.00 38.35 152 VAL A C 1
ATOM 1196 O O . VAL A 1 160 ? 20.288 25.342 4.367 1.00 34.77 152 VAL A O 1
ATOM 1200 N N . GLU A 1 161 ? 19.748 24.166 6.220 1.00 34.56 153 GLU A N 1
ATOM 1201 C CA . GLU A 1 161 ? 20.435 25.095 7.109 1.00 35.19 153 GLU A CA 1
ATOM 1202 C C . GLU A 1 161 ? 21.891 24.812 7.445 1.00 39.37 153 GLU A C 1
ATOM 1203 O O . GLU A 1 161 ? 22.631 25.735 7.704 1.00 34.92 153 GLU A O 1
ATOM 1209 N N . ASP A 1 162 ? 22.342 23.559 7.451 1.00 33.34 154 ASP A N 1
ATOM 1210 C CA . ASP A 1 162 ? 23.690 23.300 7.877 1.00 30.13 154 ASP A CA 1
ATOM 1211 C C . ASP A 1 162 ? 24.603 22.883 6.710 1.00 29.91 154 ASP A C 1
ATOM 1212 O O . ASP A 1 162 ? 25.827 22.789 6.881 1.00 37.50 154 ASP A O 1
ATOM 1217 N N . GLY A 1 163 ? 24.012 22.642 5.554 1.00 31.84 155 GLY A N 1
ATOM 1218 C CA . GLY A 1 163 ? 24.741 22.179 4.355 1.00 32.83 155 GLY A CA 1
ATOM 1219 C C . GLY A 1 163 ? 25.052 20.697 4.294 1.00 34.36 155 GLY A C 1
ATOM 1220 O O . GLY A 1 163 ? 25.976 20.291 3.558 1.00 31.04 155 GLY A O 1
ATOM 1221 N N . MET A 1 164 ? 24.274 19.853 5.012 1.00 29.24 156 MET A N 1
ATOM 1222 C CA . MET A 1 164 ? 24.582 18.403 5.000 1.00 29.24 156 MET A CA 1
ATOM 1223 C C . MET A 1 164 ? 24.100 17.931 3.689 1.00 25.93 156 MET A C 1
ATOM 1224 O O . MET A 1 164 ? 22.914 18.027 3.415 1.00 28.64 156 MET A O 1
ATOM 1229 N N . PRO A 1 165 ? 25.016 17.367 2.856 1.00 28.80 157 PRO A N 1
ATOM 1230 C CA . PRO A 1 165 ? 24.604 17.082 1.474 1.00 31.92 157 PRO A CA 1
ATOM 1231 C C . PRO A 1 165 ? 23.733 15.890 1.266 1.00 28.93 157 PRO A C 1
ATOM 1232 O O . PRO A 1 165 ? 22.842 15.959 0.425 1.00 33.01 157 PRO A O 1
ATOM 1236 N N . ARG A 1 166 ? 23.990 14.801 2.005 1.00 27.62 158 ARG A N 1
ATOM 1237 C CA . ARG A 1 166 ? 23.419 13.487 1.697 1.00 26.31 158 ARG A CA 1
ATOM 1238 C C . ARG A 1 166 ? 22.736 12.871 2.949 1.00 24.82 158 ARG A C 1
ATOM 1239 O O . ARG A 1 166 ? 23.099 13.163 4.067 1.00 22.84 158 ARG A O 1
ATOM 1247 N N . MET A 1 167 ? 21.822 11.928 2.729 1.00 23.81 159 MET A N 1
ATOM 1248 C CA . MET A 1 167 ? 21.176 11.231 3.867 1.00 23.96 159 MET A CA 1
ATOM 1249 C C . MET A 1 167 ? 22.085 10.131 4.331 1.00 22.33 159 MET A C 1
ATOM 1250 O O . MET A 1 167 ? 21.957 9.011 3.871 1.00 23.71 159 MET A O 1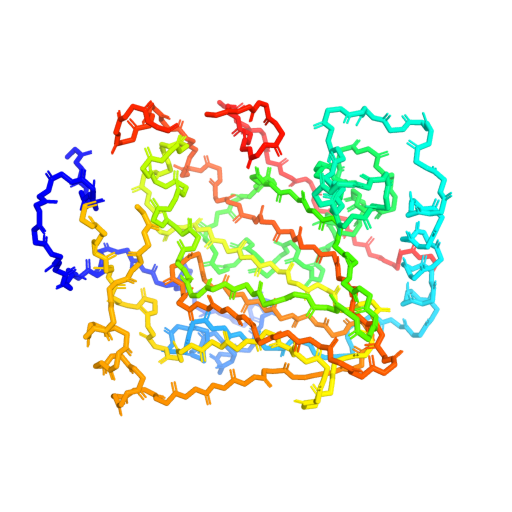
ATOM 1255 N N . ARG A 1 168 ? 23.037 10.482 5.174 1.00 23.33 160 ARG A N 1
ATOM 1256 C CA . ARG A 1 168 ? 24.045 9.548 5.653 1.00 22.77 160 ARG A CA 1
ATOM 1257 C C . ARG A 1 168 ? 24.429 9.899 7.100 1.00 22.87 160 ARG A C 1
ATOM 1258 O O . ARG A 1 168 ? 25.594 9.935 7.535 1.00 23.69 160 ARG A O 1
ATOM 1266 N N . ALA A 1 169 ? 23.376 10.171 7.878 1.00 24.14 161 ALA A N 1
ATOM 1267 C CA . ALA A 1 169 ? 23.468 10.470 9.294 1.00 23.25 161 ALA A CA 1
ATOM 1268 C C . ALA A 1 169 ? 22.361 9.784 10.033 1.00 22.25 161 ALA A C 1
ATOM 1269 O O . ALA A 1 169 ? 21.297 9.467 9.469 1.00 23.24 161 ALA A O 1
ATOM 1271 N N . LEU A 1 170 ? 22.586 9.552 11.316 1.00 21.50 162 LEU A N 1
ATOM 1272 C CA . LEU A 1 170 ? 21.524 9.011 12.137 1.00 26.03 162 LEU A CA 1
ATOM 1273 C C . LEU A 1 170 ? 21.536 9.549 13.542 1.00 27.48 162 LEU A C 1
ATOM 1274 O O . LEU A 1 170 ? 22.598 10.056 14.050 1.00 26.38 162 LEU A O 1
ATOM 1279 N N . SER A 1 171 ? 20.372 9.466 14.179 1.00 22.51 163 SER A N 1
ATOM 1280 C CA . SER A 1 171 ? 20.262 9.898 15.579 1.00 23.25 163 SER A CA 1
ATOM 1281 C C . SER A 1 171 ? 20.061 8.734 16.501 1.00 26.36 163 SER A C 1
ATOM 1282 O O . SER A 1 171 ? 19.393 7.717 16.149 1.00 24.58 163 SER A O 1
ATOM 1285 N N . MET A 1 172 ? 20.699 8.807 17.644 1.00 21.11 164 MET A N 1
ATOM 1286 C CA . MET A 1 172 ? 20.364 7.894 18.736 1.00 26.66 164 MET A CA 1
ATOM 1287 C C . MET A 1 172 ? 19.826 8.596 20.000 1.00 28.60 164 MET A C 1
ATOM 1288 O O . MET A 1 172 ? 20.453 9.545 20.509 1.00 29.54 164 MET A O 1
ATOM 1293 N N .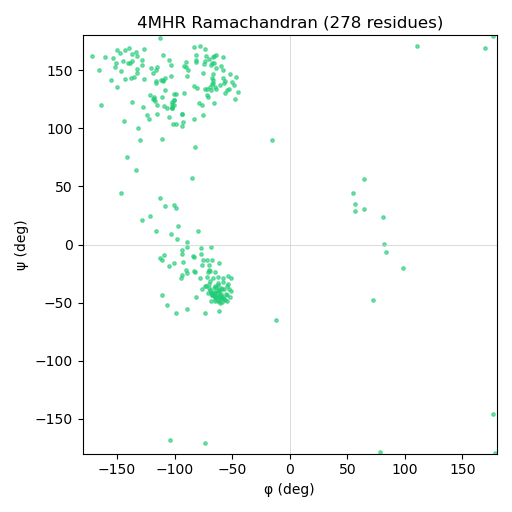 SER A 1 173 ? 18.654 8.153 20.491 1.00 29.39 165 SER A N 1
ATOM 1294 C CA . SER A 1 173 ? 18.042 8.677 21.711 1.00 26.46 165 SER A CA 1
ATOM 1295 C C . SER A 1 173 ? 18.236 7.640 22.805 1.00 28.02 165 SER A C 1
ATOM 1296 O O . SER A 1 173 ? 17.710 6.535 22.703 1.00 29.08 165 SER A O 1
ATOM 1299 N N . VAL A 1 174 ? 19.086 7.920 23.797 1.00 25.14 166 VAL A N 1
ATOM 1300 C CA . VAL A 1 174 ? 19.264 7.013 24.948 1.00 25.80 166 VAL A CA 1
ATOM 1301 C C . VAL A 1 174 ? 18.321 7.488 26.046 1.00 26.45 166 VAL A C 1
ATOM 1302 O O . VAL A 1 174 ? 18.484 8.608 26.572 1.00 27.65 166 VAL A O 1
ATOM 1306 N N . LEU A 1 175 ? 17.316 6.685 26.349 1.00 25.47 167 LEU A N 1
ATOM 1307 C CA . LEU A 1 175 ? 16.280 7.079 27.331 1.00 29.14 167 LEU A CA 1
ATOM 1308 C C . LEU A 1 175 ? 16.840 7.075 28.764 1.00 28.65 167 LEU A C 1
ATOM 1309 O O . LEU A 1 175 ? 17.539 6.162 29.161 1.00 26.34 167 LEU A O 1
ATOM 1314 N N . LEU A 1 176 ? 16.636 8.173 29.469 1.00 28.75 168 LEU A N 1
ATOM 1315 C CA . LEU A 1 176 ? 17.151 8.340 30.851 1.00 30.69 168 LEU A CA 1
ATOM 1316 C C . LEU A 1 176 ? 16.036 8.404 31.867 1.00 34.37 168 LEU A C 1
ATOM 1317 O O . LEU A 1 176 ? 16.273 8.298 33.048 1.00 35.18 168 LEU A O 1
ATOM 1322 N N . ALA A 1 177 ? 14.817 8.544 31.389 1.00 32.53 169 ALA A N 1
ATOM 1323 C CA . ALA A 1 177 ? 13.615 8.413 32.181 1.00 39.00 169 ALA A CA 1
ATOM 1324 C C . ALA A 1 177 ? 12.746 7.575 31.297 1.00 43.07 169 ALA A C 1
ATOM 1325 O O . ALA A 1 177 ? 12.772 7.764 30.031 1.00 42.93 169 ALA A O 1
ATOM 1327 N N . GLU A 1 178 ? 11.966 6.710 31.935 1.00 40.29 170 GLU A N 1
ATOM 1328 C CA . GLU A 1 178 ? 11.026 5.816 31.229 1.00 47.81 170 GLU A CA 1
ATOM 1329 C C . GLU A 1 178 ? 10.111 6.575 30.285 1.00 43.68 170 GLU A C 1
ATOM 1330 O O . GLU A 1 178 ? 9.502 7.591 30.683 1.00 44.84 170 GLU A O 1
ATOM 1336 N N . ASN A 1 179 ? 9.991 6.038 29.070 1.00 37.49 171 ASN A N 1
ATOM 1337 C CA . ASN A 1 179 ? 8.906 6.413 28.161 1.00 42.64 171 ASN A CA 1
ATOM 1338 C C . ASN A 1 179 ? 7.788 5.412 28.124 1.00 45.52 171 ASN A C 1
ATOM 1339 O O . ASN A 1 179 ? 8.068 4.219 27.845 1.00 35.47 171 ASN A O 1
ATOM 1344 N N . THR A 1 180 ? 6.557 5.913 28.397 1.00 40.22 172 THR A N 1
ATOM 1345 C CA . THR A 1 180 ? 5.361 5.115 28.423 1.00 45.73 172 THR A CA 1
ATOM 1346 C C . THR A 1 180 ? 4.514 5.568 27.274 1.00 44.31 172 THR A C 1
ATOM 1347 O O . THR A 1 180 ? 4.859 6.504 26.524 1.00 38.61 172 THR A O 1
ATOM 1351 N N . PRO A 1 181 ? 3.387 4.914 27.109 1.00 43.92 173 PRO A N 1
ATOM 1352 C CA . PRO A 1 181 ? 2.553 5.413 26.039 1.00 48.16 173 PRO A CA 1
ATOM 1353 C C . PRO A 1 181 ? 1.982 6.842 26.362 1.00 42.53 173 PRO A C 1
ATOM 1354 O O . PRO A 1 181 ? 1.556 7.530 25.443 1.00 44.04 173 PRO A O 1
ATOM 1358 N N . HIS A 1 182 ? 2.073 7.291 27.618 1.00 40.13 174 HIS A N 1
ATOM 1359 C CA . HIS A 1 182 ? 1.251 8.436 28.091 1.00 39.03 174 HIS A CA 1
ATOM 1360 C C . HIS A 1 182 ? 1.973 9.743 28.257 1.00 36.47 174 HIS A C 1
ATOM 1361 O O . HIS A 1 182 ? 1.295 10.802 28.326 1.00 33.98 174 HIS A O 1
ATOM 1368 N N . ASN A 1 183 ? 3.309 9.699 28.349 1.00 32.53 175 ASN A N 1
ATOM 1369 C CA . ASN A 1 183 ? 4.059 10.924 28.651 1.00 32.19 175 ASN A CA 1
ATOM 1370 C C . ASN A 1 183 ? 4.668 11.610 27.419 1.00 32.68 175 ASN A C 1
ATOM 1371 O O . ASN A 1 183 ? 5.715 12.188 27.485 1.00 32.58 175 ASN A O 1
ATOM 1376 N N . GLY A 1 184 ? 4.005 11.491 26.288 1.00 33.27 176 GLY A N 1
ATOM 1377 C CA . GLY A 1 184 ? 4.505 12.077 25.038 1.00 34.20 176 GLY A CA 1
ATOM 1378 C C . GLY A 1 184 ? 5.824 11.472 24.542 1.00 33.81 176 GLY A C 1
ATOM 1379 O O . GLY A 1 184 ? 6.742 12.171 24.317 1.00 30.80 176 GLY A O 1
ATOM 1380 N N . PRO A 1 185 ? 5.884 10.154 24.337 1.00 33.76 177 PRO A N 1
ATOM 1381 C CA . PRO A 1 185 ? 7.089 9.546 23.711 1.00 34.28 177 PRO A CA 1
ATOM 1382 C C . PRO A 1 185 ? 7.266 10.002 22.256 1.00 34.18 177 PRO A C 1
ATOM 1383 O O . PRO A 1 185 ? 6.329 10.477 21.607 1.00 28.65 177 PRO A O 1
ATOM 1387 N N . LEU A 1 186 ? 8.467 9.816 21.749 1.00 33.87 178 LEU A N 1
ATOM 1388 C CA . LEU A 1 186 ? 8.753 9.998 20.337 1.00 35.68 178 LEU A CA 1
ATOM 1389 C C . LEU A 1 186 ? 7.838 9.114 19.468 1.00 28.91 178 LEU A C 1
ATOM 1390 O O . LEU A 1 186 ? 7.674 7.942 19.705 1.00 29.41 178 LEU A O 1
ATOM 1395 N N . MET A 1 187 ? 7.224 9.720 18.468 1.00 27.78 179 MET A N 1
ATOM 1396 C CA . MET A 1 187 ? 6.401 9.043 17.508 1.00 26.69 179 MET A CA 1
ATOM 1397 C C . MET A 1 187 ? 7.116 9.211 16.173 1.00 27.19 179 MET A C 1
ATOM 1398 O O . MET A 1 187 ? 7.578 10.311 15.851 1.00 25.77 179 MET A O 1
ATOM 1403 N N . VAL A 1 188 ? 7.096 8.165 15.380 1.00 23.50 180 VAL A N 1
ATOM 1404 C CA . VAL A 1 188 ? 7.682 8.161 14.051 1.00 24.41 180 VAL A CA 1
ATOM 1405 C C . VAL A 1 188 ? 6.650 7.658 13.088 1.00 25.50 180 VAL A C 1
ATOM 1406 O O . VAL A 1 188 ? 5.702 6.916 13.490 1.00 23.28 180 VAL A O 1
ATOM 1410 N N . ILE A 1 189 ? 6.798 8.067 11.827 1.00 24.23 181 ILE A N 1
ATOM 1411 C CA . ILE A 1 189 ? 6.045 7.455 10.723 1.00 22.95 181 ILE A CA 1
ATOM 1412 C 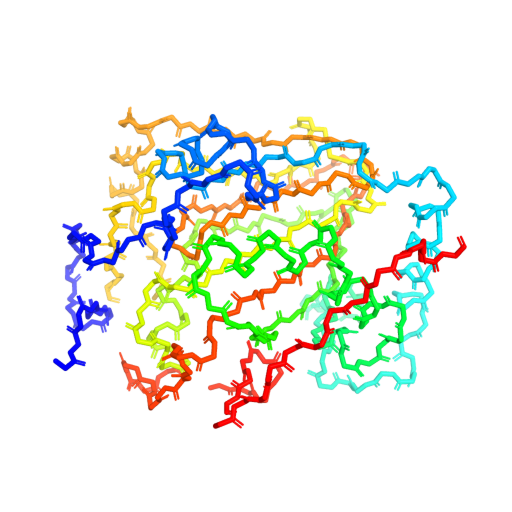C . ILE A 1 189 ? 6.980 6.463 9.988 1.00 23.82 181 ILE A C 1
ATOM 1413 O O . ILE A 1 189 ? 7.874 6.881 9.191 1.00 24.25 181 ILE A O 1
ATOM 1418 N N . PRO A 1 190 ? 6.799 5.136 10.234 1.00 27.69 182 PRO A N 1
ATOM 1419 C CA . PRO A 1 190 ? 7.797 4.196 9.706 1.00 28.99 182 PRO A CA 1
ATOM 1420 C C . PRO A 1 190 ? 7.798 4.128 8.163 1.00 28.13 182 PRO A C 1
ATOM 1421 O O . PRO A 1 190 ? 6.755 4.195 7.539 1.00 27.55 182 PRO A O 1
ATOM 1425 N N . GLY A 1 191 ? 8.979 4.069 7.563 1.00 26.11 183 GLY A N 1
ATOM 1426 C CA . GLY A 1 191 ? 9.092 4.128 6.112 1.00 26.29 183 GLY A CA 1
ATOM 1427 C C . GLY A 1 191 ? 9.086 5.519 5.518 1.00 24.79 183 GLY A C 1
ATOM 1428 O O . GLY A 1 191 ? 9.404 5.682 4.379 1.00 25.75 183 GLY A O 1
ATOM 1429 N N . SER A 1 192 ? 8.851 6.529 6.319 1.00 24.34 184 SER A N 1
ATOM 1430 C CA . SER A 1 192 ? 8.823 7.894 5.848 1.00 22.48 184 SER A CA 1
ATOM 1431 C C . SER A 1 192 ? 10.168 8.435 5.445 1.00 25.14 184 SER A C 1
ATOM 1432 O O . SER A 1 192 ? 10.295 9.370 4.652 1.00 23.08 184 SER A O 1
ATOM 1435 N N . HIS A 1 193 ? 11.191 7.823 5.957 1.00 22.20 185 HIS A N 1
ATOM 1436 C CA . HIS A 1 193 ? 12.559 8.162 5.546 1.00 23.80 185 HIS A CA 1
ATOM 1437 C C . HIS A 1 193 ? 12.944 7.964 4.070 1.00 22.15 185 HIS A C 1
ATOM 1438 O O . HIS A 1 193 ? 13.964 8.552 3.597 1.00 23.89 185 HIS A O 1
ATOM 1445 N N . ARG A 1 194 ? 12.134 7.213 3.343 1.00 23.05 186 ARG A N 1
ATOM 1446 C CA . ARG A 1 194 ? 12.370 6.986 1.957 1.00 26.10 186 ARG A CA 1
ATOM 1447 C C . ARG A 1 194 ? 11.711 8.024 1.083 1.00 25.95 186 ARG A C 1
ATOM 1448 O O . ARG A 1 194 ? 11.811 7.907 -0.141 1.00 30.35 186 ARG A O 1
ATOM 1456 N N . THR A 1 195 ? 11.058 9.016 1.688 1.00 27.40 187 THR A N 1
ATOM 1457 C CA . THR A 1 195 ? 10.519 10.215 0.984 1.00 26.94 187 THR A CA 1
ATOM 1458 C C . THR A 1 195 ? 11.094 11.460 1.541 1.00 26.12 187 THR A C 1
ATOM 1459 O O . THR A 1 195 ? 11.099 11.690 2.785 1.00 24.42 187 THR A O 1
ATOM 1463 N N . TYR A 1 196 ? 11.621 12.301 0.656 1.00 26.50 188 TYR A N 1
ATOM 1464 C CA . TYR A 1 196 ? 12.073 13.587 1.079 1.00 27.78 188 TYR A CA 1
ATOM 1465 C C . TYR A 1 196 ? 10.892 14.563 0.860 1.00 28.60 188 TYR A C 1
ATOM 1466 O O . TYR A 1 196 ? 10.474 14.792 -0.277 1.00 30.99 188 TYR A O 1
ATOM 1475 N N . LEU A 1 197 ? 10.316 15.080 1.953 1.00 32.62 189 LEU A N 1
ATOM 1476 C CA . LEU A 1 197 ? 9.172 16.004 1.849 1.00 32.34 189 LEU A CA 1
ATOM 1477 C C . LEU A 1 197 ? 9.701 17.424 1.829 1.00 31.53 189 LEU A C 1
ATOM 1478 O O . LEU A 1 197 ? 10.192 17.895 2.848 1.00 28.87 189 LEU A O 1
ATOM 1483 N N . THR A 1 198 ? 9.694 18.082 0.647 1.00 31.82 190 THR A N 1
ATOM 1484 C CA . THR A 1 198 ? 10.174 19.436 0.588 1.00 31.70 190 THR A CA 1
ATOM 1485 C C . THR A 1 198 ? 9.180 20.273 1.403 1.00 33.19 190 THR A C 1
ATOM 1486 O O . THR A 1 198 ? 7.995 19.931 1.537 1.00 33.35 190 THR A O 1
ATOM 1490 N N . CYS A 1 199 ? 9.702 21.295 2.041 1.00 34.02 191 CYS A N 1
ATOM 1491 C CA . CYS A 1 199 ? 8.891 22.269 2.759 1.00 40.14 191 CYS A CA 1
ATOM 1492 C C . CYS A 1 199 ? 8.813 23.554 1.879 1.00 44.32 191 CYS A C 1
ATOM 1493 O O . CYS A 1 199 ? 9.662 23.775 1.023 1.00 38.13 191 CYS A O 1
ATOM 1496 N N . VAL A 1 200 ? 7.755 24.337 2.061 1.00 47.58 192 VAL A N 1
ATOM 1497 C CA . VAL A 1 200 ? 7.426 25.467 1.178 1.00 54.91 192 VAL A CA 1
ATOM 1498 C C . VAL A 1 200 ? 8.401 26.620 1.373 1.00 44.97 192 VAL A C 1
ATOM 1499 O O . VAL A 1 200 ? 8.887 26.788 2.484 1.00 50.03 192 VAL A O 1
ATOM 1501 N N . GLY A 1 218 ? 10.025 25.928 6.761 1.00 49.33 210 GLY A N 1
ATOM 1502 C CA . GLY A 1 218 ? 10.558 24.581 7.080 1.00 51.17 210 GLY A CA 1
ATOM 1503 C C . GLY A 1 218 ? 9.668 23.683 7.945 1.00 46.33 210 GLY A C 1
ATOM 1504 O O . GLY A 1 218 ? 10.160 22.900 8.716 1.00 47.35 210 GLY A O 1
ATOM 1505 N N . VAL A 1 219 ? 8.358 23.801 7.790 1.00 48.34 211 VAL A N 1
ATOM 1506 C CA . VAL A 1 219 ? 7.392 22.944 8.491 1.00 46.41 211 VAL A CA 1
ATOM 1507 C C . VAL A 1 219 ? 6.664 22.127 7.453 1.00 40.74 211 VAL A C 1
ATOM 1508 O O . VAL A 1 219 ? 5.961 22.677 6.637 1.00 44.91 211 VAL A O 1
ATOM 1512 N N . PRO A 1 220 ? 6.760 20.793 7.524 1.00 37.47 212 PRO A N 1
ATOM 1513 C CA . PRO A 1 220 ? 6.005 19.987 6.561 1.00 35.75 212 PRO A CA 1
ATOM 1514 C C . PRO A 1 220 ? 4.511 20.243 6.609 1.00 34.58 212 PRO A C 1
ATOM 1515 O O . PRO A 1 220 ? 3.946 20.533 7.693 1.00 33.65 212 PRO A O 1
ATOM 1519 N N . ASP A 1 221 ? 3.873 20.068 5.460 1.00 37.47 213 ASP A N 1
ATOM 1520 C CA . ASP A 1 221 ? 2.491 20.438 5.274 1.00 44.32 213 ASP A CA 1
ATOM 1521 C C . ASP A 1 221 ? 1.484 19.323 5.661 1.00 38.29 213 ASP A C 1
ATOM 1522 O O . ASP A 1 221 ? 1.729 18.111 5.510 1.00 33.86 213 ASP A O 1
ATOM 1527 N N . GLU A 1 222 ? 0.312 19.752 6.104 1.00 36.35 214 GLU A N 1
ATOM 1528 C CA . GLU A 1 222 ? -0.689 18.832 6.620 1.00 35.94 214 GLU A CA 1
ATOM 1529 C C . GLU A 1 222 ? -1.090 17.738 5.704 1.00 35.84 214 GLU A C 1
ATOM 1530 O O . GLU A 1 222 ? -1.289 16.592 6.094 1.00 34.54 214 GLU A O 1
ATOM 1536 N N . GLU A 1 223 ? -1.282 18.066 4.460 1.00 37.24 215 GLU A N 1
ATOM 1537 C CA . GLU A 1 223 ? -1.782 17.048 3.513 1.00 38.92 215 GLU A CA 1
ATOM 1538 C C . GLU A 1 223 ? -0.732 15.966 3.264 1.00 32.58 215 GLU A C 1
ATOM 1539 O O . GLU A 1 223 ? -1.030 14.760 3.121 1.00 30.54 215 GLU A O 1
ATOM 1545 N N . SER A 1 224 ? 0.515 16.391 3.126 1.00 30.39 216 SER A N 1
ATOM 1546 C CA . SER A 1 224 ? 1.540 15.359 2.896 1.00 31.33 216 SER A CA 1
ATOM 1547 C C . SER A 1 224 ? 1.733 14.520 4.176 1.00 28.38 216 SER A C 1
ATOM 1548 O O . SER A 1 224 ? 1.861 13.326 4.057 1.00 30.72 216 SER A O 1
ATOM 1551 N N . LEU A 1 225 ? 1.703 15.124 5.373 1.00 32.78 217 LEU A N 1
ATOM 1552 C CA . LEU A 1 225 ? 1.742 14.339 6.627 1.00 33.12 217 LEU A CA 1
ATOM 1553 C C . LEU A 1 225 ? 0.573 13.353 6.748 1.00 34.40 217 LEU A C 1
ATOM 1554 O O . LEU A 1 225 ? 0.817 12.194 7.081 1.00 32.53 217 LEU A O 1
ATOM 1559 N N . ALA A 1 226 ? -0.664 13.775 6.390 1.00 33.22 218 ALA A N 1
ATOM 1560 C CA . ALA A 1 226 ? -1.796 12.863 6.374 1.00 34.50 218 ALA A CA 1
ATOM 1561 C C . ALA A 1 226 ? -1.569 11.758 5.397 1.00 31.52 218 ALA A C 1
ATOM 1562 O O . ALA A 1 226 ? -1.872 10.631 5.684 1.00 32.54 218 ALA A O 1
ATOM 1564 N N . GLU A 1 227 ? -1.009 12.064 4.228 1.00 32.46 219 GLU A N 1
ATOM 1565 C CA . GLU A 1 227 ? -0.743 11.017 3.270 1.00 33.81 219 GLU A CA 1
ATOM 1566 C C . GLU A 1 227 ? 0.328 10.013 3.794 1.00 31.56 219 GLU A C 1
ATOM 1567 O O . GLU A 1 227 ? 0.147 8.819 3.690 1.00 35.56 219 GLU A O 1
ATOM 1573 N N . LEU A 1 228 ? 1.441 10.503 4.336 1.00 26.82 220 LEU A N 1
ATOM 1574 C CA . LEU A 1 228 ? 2.444 9.585 4.941 1.00 27.72 220 LEU A CA 1
ATOM 1575 C C . LEU A 1 228 ? 1.863 8.691 6.047 1.00 24.40 220 LEU A C 1
ATOM 1576 O O . LEU A 1 228 ? 2.045 7.485 6.060 1.00 28.65 220 LEU A O 1
ATOM 1581 N N . ALA A 1 229 ? 1.135 9.298 6.960 1.00 29.45 221 ALA A N 1
ATOM 1582 C CA . ALA A 1 229 ? 0.574 8.580 8.080 1.00 28.35 221 ALA A CA 1
ATOM 1583 C C . ALA A 1 229 ? -0.478 7.542 7.692 1.00 32.62 221 ALA A C 1
ATOM 1584 O O . ALA A 1 229 ? -0.565 6.476 8.322 1.00 32.43 221 ALA A O 1
ATOM 1586 N N . HIS A 1 230 ? -1.293 7.838 6.702 1.00 38.25 222 HIS A N 1
ATOM 1587 C CA . HIS A 1 230 ? -2.302 6.851 6.176 1.00 43.46 222 HIS A CA 1
ATOM 1588 C C . HIS A 1 230 ? -1.583 5.705 5.499 1.00 41.23 222 HIS A C 1
ATOM 1589 O O . HIS A 1 230 ? -1.929 4.551 5.660 1.00 43.29 222 HIS A O 1
ATOM 1596 N N . ARG A 1 231 ? -0.582 6.015 4.711 1.00 34.06 223 ARG A N 1
ATOM 1597 C CA . ARG A 1 231 ? 0.179 4.946 4.097 1.00 42.72 223 ARG A CA 1
ATOM 1598 C C . ARG A 1 231 ? 0.970 4.110 5.104 1.00 39.90 223 ARG A C 1
ATOM 1599 O O . ARG A 1 231 ? 1.016 2.885 4.973 1.00 38.32 223 ARG A O 1
ATOM 1607 N N . HIS A 1 232 ? 1.628 4.743 6.083 1.00 32.63 224 HIS A N 1
ATOM 1608 C CA . HIS A 1 232 ? 2.577 3.973 6.942 1.00 32.58 224 HIS A CA 1
ATOM 1609 C C . HIS A 1 232 ? 2.176 3.757 8.397 1.00 32.19 224 HIS A C 1
ATOM 1610 O O . HIS A 1 232 ? 2.758 2.930 9.088 1.00 33.31 224 HIS A O 1
ATOM 1617 N N . GLY A 1 233 ? 1.174 4.483 8.871 1.00 30.51 225 GLY A N 1
ATOM 1618 C CA . GLY A 1 233 ? 0.806 4.389 10.256 1.00 30.97 225 GLY A CA 1
ATOM 1619 C C . GLY A 1 233 ? 1.783 5.213 11.118 1.00 30.35 225 GLY A C 1
ATOM 1620 O O . GLY A 1 233 ? 2.728 5.894 10.635 1.00 26.21 225 GLY A O 1
ATOM 1621 N N . ILE A 1 234 ? 1.532 5.150 12.411 1.00 29.76 226 ILE A N 1
ATOM 1622 C CA . ILE A 1 234 ? 2.380 5.779 13.398 1.00 30.05 226 ILE A CA 1
ATOM 1623 C C . ILE A 1 234 ? 2.809 4.771 14.456 1.00 29.08 226 ILE A C 1
ATOM 1624 O O . ILE A 1 234 ? 2.013 3.951 14.910 1.00 30.41 226 ILE A O 1
ATOM 1629 N N . VAL A 1 235 ? 4.051 4.877 14.918 1.00 24.94 227 VAL A N 1
ATOM 1630 C CA . VAL A 1 235 ? 4.537 4.038 16.022 1.00 27.12 227 VAL A CA 1
ATOM 1631 C C . VAL A 1 235 ? 5.262 4.913 17.069 1.00 28.88 227 VAL A C 1
ATOM 1632 O O . VAL A 1 235 ? 5.905 5.868 16.733 1.00 25.11 227 VAL A O 1
ATOM 1636 N N . ALA A 1 236 ? 5.193 4.552 18.329 1.00 26.89 228 ALA A N 1
ATOM 1637 C CA . ALA A 1 236 ? 5.814 5.320 19.386 1.00 30.52 228 ALA A CA 1
ATOM 1638 C C . ALA A 1 236 ? 6.612 4.381 20.226 1.00 31.42 228 ALA A C 1
ATOM 1639 O O . ALA A 1 236 ? 6.057 3.805 21.124 1.00 32.58 228 ALA A O 1
ATOM 1641 N N . PRO A 1 237 ? 7.895 4.165 19.886 1.00 30.03 229 PRO A N 1
ATOM 1642 C CA . PRO A 1 237 ? 8.724 3.287 20.674 1.00 40.90 229 PRO A CA 1
ATOM 1643 C C . PRO A 1 237 ? 8.808 3.717 22.152 1.00 40.89 229 PRO A C 1
ATOM 1644 O O . PRO A 1 237 ? 8.866 4.883 22.456 1.00 48.86 229 PRO A O 1
ATOM 1648 N N . THR A 1 238 ? 8.751 2.753 23.043 1.00 42.38 230 THR A N 1
ATOM 1649 C CA . THR A 1 238 ? 8.759 3.019 24.480 1.00 44.46 230 THR A CA 1
ATOM 1650 C C . THR A 1 238 ? 9.873 2.183 25.049 1.00 42.81 230 THR A C 1
ATOM 1651 O O . THR A 1 238 ? 10.476 1.374 24.340 1.00 40.62 230 THR A O 1
ATOM 1655 N N . GLY A 1 239 ? 10.214 2.443 26.302 1.00 36.63 231 GLY A N 1
ATOM 1656 C CA . GLY A 1 239 ? 11.176 1.624 26.967 1.00 33.05 231 GLY A CA 1
ATOM 1657 C C . GLY A 1 239 ? 11.631 2.181 28.279 1.00 29.47 231 GLY A C 1
ATOM 1658 O O . GLY A 1 239 ? 11.373 3.317 28.604 1.00 31.72 231 GLY A O 1
ATOM 1659 N N . LYS A 1 240 ? 12.337 1.348 29.020 1.00 33.56 232 LYS A N 1
ATOM 1660 C CA . LYS A 1 240 ? 12.904 1.782 30.309 1.00 37.93 232 LYS A CA 1
ATOM 1661 C C . LYS A 1 240 ? 14.207 2.538 30.070 1.00 34.32 232 LYS A C 1
ATOM 1662 O O . LYS A 1 240 ? 14.809 2.464 28.972 1.00 32.95 232 LYS A O 1
ATOM 1668 N N . PRO A 1 241 ? 14.640 3.275 31.080 1.00 35.09 233 PRO A N 1
ATOM 1669 C CA . PRO A 1 241 ? 15.878 3.980 30.957 1.00 31.49 233 PRO A CA 1
ATOM 1670 C C . PRO A 1 241 ? 17.017 3.063 30.475 1.00 30.72 233 PRO A C 1
ATOM 1671 O O . PRO A 1 241 ? 17.106 1.884 30.861 1.00 25.28 233 PRO A O 1
ATOM 1675 N N . GLY A 1 242 ? 17.860 3.588 29.582 1.00 29.25 234 GLY A N 1
ATOM 1676 C CA . GLY A 1 242 ? 18.941 2.785 28.999 1.00 29.55 234 GLY A CA 1
ATOM 1677 C C . GLY A 1 242 ? 18.606 2.223 27.610 1.00 25.72 234 GLY A C 1
ATOM 1678 O O . GLY A 1 242 ? 19.503 1.944 26.838 1.00 29.62 234 GLY A O 1
ATOM 1679 N N . THR A 1 243 ? 17.329 2.152 27.291 1.00 27.56 235 THR A N 1
ATOM 1680 C CA . THR A 1 243 ? 16.833 1.841 25.913 1.00 27.71 235 THR A CA 1
ATOM 1681 C C . THR A 1 243 ? 17.302 2.870 24.906 1.00 28.72 235 THR A C 1
ATOM 1682 O O . THR A 1 243 ? 17.323 4.061 25.207 1.00 27.45 235 THR A O 1
ATOM 1686 N N . VAL A 1 244 ? 17.740 2.409 23.726 1.00 25.38 236 VAL A N 1
ATOM 1687 C CA . VAL A 1 244 ? 18.242 3.302 22.688 1.00 25.62 236 VAL A CA 1
ATOM 1688 C C . VAL A 1 244 ? 17.392 3.204 21.477 1.00 26.54 236 VAL A C 1
ATOM 1689 O O . VAL A 1 244 ? 17.103 2.085 21.004 1.00 26.62 236 VAL A O 1
ATOM 1693 N N . ILE A 1 245 ? 16.893 4.338 21.032 1.00 22.87 237 ILE A N 1
ATOM 1694 C CA . ILE A 1 245 ? 16.020 4.417 19.851 1.00 24.47 237 ILE A CA 1
ATOM 1695 C C . ILE A 1 245 ? 16.896 5.023 18.770 1.00 24.25 237 ILE A C 1
ATOM 1696 O O . ILE A 1 245 ? 17.470 6.111 18.976 1.00 24.12 237 ILE A O 1
ATOM 1701 N N . LEU A 1 246 ? 17.132 4.271 17.687 1.00 20.85 238 LEU A N 1
ATOM 1702 C CA . LEU A 1 246 ? 18.050 4.762 16.627 1.00 23.79 238 LEU A CA 1
ATOM 1703 C C . LEU A 1 246 ? 17.186 5.122 15.414 1.00 23.89 238 LEU A C 1
ATOM 1704 O O . LEU A 1 246 ? 16.306 4.325 15.003 1.00 25.35 238 LEU A O 1
ATOM 1709 N N . PHE A 1 247 ? 17.411 6.276 14.830 1.00 23.02 239 PHE A N 1
ATOM 1710 C CA . PHE A 1 247 ? 16.608 6.644 13.650 1.00 24.40 239 PHE A CA 1
ATOM 1711 C C . PHE A 1 247 ? 17.370 7.399 12.577 1.00 22.92 239 PHE A C 1
ATOM 1712 O O . PHE A 1 247 ? 18.285 8.203 12.865 1.00 20.10 239 PHE A O 1
ATOM 1720 N N . ASP A 1 248 ? 17.028 7.063 11.323 1.00 20.60 240 ASP A N 1
ATOM 1721 C CA . ASP A 1 248 ? 17.584 7.683 10.139 1.00 23.87 240 ASP A CA 1
ATOM 1722 C C . ASP A 1 248 ? 17.322 9.183 10.164 1.00 26.82 240 ASP A C 1
ATOM 1723 O O . ASP A 1 248 ? 16.243 9.654 10.591 1.00 24.11 240 ASP A O 1
ATOM 1728 N N . CYS A 1 249 ? 18.305 9.924 9.681 1.00 24.96 241 CYS A N 1
ATOM 1729 C CA . CYS A 1 249 ? 18.208 11.364 9.600 1.00 22.05 241 CYS A CA 1
ATOM 1730 C C . CYS A 1 249 ? 16.962 11.949 8.938 1.00 20.93 241 CYS A C 1
ATOM 1731 O O . CYS A 1 249 ? 16.507 13.011 9.354 1.00 23.30 241 CYS A O 1
ATOM 1734 N N . ASN A 1 250 ? 16.359 11.221 7.998 1.00 20.82 242 ASN A N 1
ATOM 1735 C CA . ASN A 1 250 ? 15.233 11.719 7.285 1.00 21.63 242 ASN A CA 1
ATOM 1736 C C . ASN A 1 250 ? 13.873 11.137 7.738 1.00 19.77 242 ASN A C 1
ATOM 1737 O O . ASN A 1 250 ? 12.873 11.304 7.049 1.00 22.32 242 ASN A O 1
ATOM 1742 N N . LEU A 1 251 ? 13.846 10.400 8.837 1.00 21.14 243 LEU A N 1
ATOM 1743 C CA . LEU A 1 251 ? 12.599 9.853 9.297 1.00 20.54 243 LEU A CA 1
ATOM 1744 C C . LEU A 1 251 ? 11.678 10.942 9.920 1.00 21.50 243 LEU A C 1
ATOM 1745 O O . LEU A 1 251 ? 12.105 11.800 10.723 1.00 24.87 243 LEU A O 1
ATOM 1750 N N . MET A 1 252 ? 10.433 10.920 9.536 1.00 22.20 244 MET A N 1
ATOM 1751 C CA . MET A 1 252 ? 9.439 11.973 9.985 1.00 22.87 244 MET A CA 1
ATOM 1752 C C . MET A 1 252 ? 8.999 11.635 11.381 1.00 25.12 244 MET A C 1
ATOM 1753 O O . MET A 1 252 ? 8.501 10.529 11.642 1.00 24.17 244 MET A O 1
ATOM 1758 N N . HIS A 1 253 ? 9.221 12.562 12.310 1.00 25.02 245 HIS A N 1
ATOM 1759 C CA . HIS A 1 253 ? 8.957 12.254 13.684 1.00 26.11 245 HIS A CA 1
ATOM 1760 C C . HIS A 1 253 ? 8.540 13.485 14.487 1.00 27.49 245 HIS A C 1
ATOM 1761 O O . HIS A 1 253 ? 8.729 14.688 14.091 1.00 27.16 245 HIS A O 1
ATOM 1768 N N . GLY A 1 254 ? 8.040 13.212 15.666 1.00 28.09 246 GLY A N 1
ATOM 1769 C CA . GLY A 1 254 ? 7.529 14.307 16.570 1.00 27.63 246 GLY A CA 1
ATOM 1770 C C . GLY A 1 254 ? 6.972 13.735 17.860 1.00 29.67 246 GLY A C 1
ATOM 1771 O O . GLY A 1 254 ? 7.097 12.532 18.068 1.00 27.28 246 GLY A O 1
ATOM 1772 N N . SER A 1 255 ? 6.463 14.591 18.770 1.00 25.83 247 SER A N 1
ATOM 1773 C CA . SER A 1 255 ? 5.838 14.082 20.005 1.00 31.61 247 SER A CA 1
ATOM 1774 C C . SER A 1 255 ? 4.713 14.949 20.437 1.00 31.90 247 SER A C 1
ATOM 1775 O O . SER A 1 255 ? 4.689 16.192 20.122 1.00 27.39 247 SER A O 1
ATOM 1778 N N . ASN A 1 256 ? 3.715 14.303 21.085 1.00 29.81 248 ASN A N 1
ATOM 1779 C CA . ASN A 1 256 ? 2.638 15.067 21.745 1.00 28.56 248 ASN A CA 1
ATOM 1780 C C . ASN A 1 256 ? 3.190 15.682 22.997 1.00 28.96 248 ASN A C 1
ATOM 1781 O O . ASN A 1 256 ? 4.320 15.362 23.460 1.00 35.19 248 ASN A O 1
ATOM 1786 N N . GLY A 1 257 ? 2.436 16.603 23.597 1.00 30.32 249 GLY A N 1
ATOM 1787 C CA . GLY A 1 257 ? 2.866 17.120 24.876 1.00 30.17 249 GLY A CA 1
ATOM 1788 C C . GLY A 1 257 ? 2.665 16.113 26.024 1.00 34.86 249 GLY A C 1
ATOM 1789 O O . GLY A 1 257 ? 2.348 14.980 25.806 1.00 33.78 249 GLY A O 1
ATOM 1790 N N . ASN A 1 258 ? 2.861 16.556 27.267 1.00 34.21 250 ASN A N 1
ATOM 1791 C CA . ASN A 1 258 ? 2.842 15.658 28.416 1.00 33.40 250 ASN A CA 1
ATOM 1792 C C . ASN A 1 258 ? 2.211 16.389 29.618 1.00 32.49 250 ASN A C 1
ATOM 1793 O O . ASN A 1 258 ? 2.818 17.304 30.229 1.00 32.85 250 ASN A O 1
ATOM 1798 N N . ILE A 1 259 ? 0.982 15.999 29.945 1.00 32.46 251 ILE A N 1
ATOM 1799 C CA . ILE A 1 259 ? 0.296 16.485 31.147 1.00 29.75 251 ILE A CA 1
ATOM 1800 C C . ILE A 1 259 ? 0.536 15.525 32.281 1.00 32.41 251 ILE A C 1
ATOM 1801 O O . ILE A 1 259 ? 0.197 15.835 33.405 1.00 30.92 251 ILE A O 1
ATOM 1806 N N . THR A 1 260 ? 1.134 14.366 32.008 1.00 31.14 252 THR A N 1
ATOM 1807 C CA . THR A 1 260 ? 1.419 13.459 33.120 1.00 30.25 252 THR A CA 1
ATOM 1808 C C . THR A 1 260 ? 2.433 13.983 34.098 1.00 37.03 252 THR A C 1
ATOM 1809 O O . THR A 1 260 ? 3.264 14.843 33.755 1.00 28.86 252 THR A O 1
ATOM 1813 N N . PRO A 1 261 ? 2.377 13.465 35.330 1.00 32.72 253 PRO A N 1
ATOM 1814 C CA . PRO A 1 261 ? 3.426 13.837 36.256 1.00 39.11 253 PRO A CA 1
ATOM 1815 C C . PRO A 1 261 ? 4.790 13.257 35.878 1.00 35.02 253 PRO A C 1
ATOM 1816 O O . PRO A 1 261 ? 5.728 13.502 36.553 1.00 38.24 253 PRO A O 1
ATOM 1820 N N . PHE A 1 262 ? 4.911 12.471 34.839 1.00 33.26 254 PHE A N 1
ATOM 1821 C CA . PHE A 1 262 ? 6.145 11.700 34.648 1.00 33.93 254 PHE A CA 1
ATOM 1822 C C . PHE A 1 262 ? 7.012 12.378 33.572 1.00 36.08 254 PHE A C 1
ATOM 1823 O O . PHE A 1 262 ? 6.576 12.452 32.417 1.00 31.80 254 PHE A O 1
ATOM 1831 N N . PRO A 1 263 ? 8.233 12.851 33.930 1.00 34.80 255 PRO A N 1
ATOM 1832 C CA . PRO A 1 263 ? 9.122 13.591 33.026 1.00 36.17 255 PRO A CA 1
ATOM 1833 C C . PRO A 1 263 ? 9.689 12.685 31.932 1.00 38.07 255 PRO A C 1
ATOM 1834 O O . PRO A 1 263 ? 9.666 11.479 32.044 1.00 39.72 255 PRO A O 1
ATOM 1838 N N . ARG A 1 264 ? 10.144 13.285 30.860 1.00 35.79 256 ARG A N 1
ATOM 1839 C CA . ARG A 1 264 ? 10.917 12.581 29.826 1.00 42.36 256 ARG A CA 1
ATOM 1840 C C . ARG A 1 264 ? 12.279 13.178 29.791 1.00 39.50 256 ARG A C 1
ATOM 1841 O O . ARG A 1 264 ? 12.415 14.412 29.891 1.00 33.63 256 ARG A O 1
ATOM 1849 N N . ALA A 1 265 ? 13.287 12.328 29.654 1.00 32.51 257 ALA A N 1
ATOM 1850 C CA . ALA A 1 265 ? 14.650 12.812 29.597 1.00 26.71 257 ALA A CA 1
ATOM 1851 C C . ALA A 1 265 ? 15.460 11.822 28.712 1.00 29.09 257 ALA A C 1
ATOM 1852 O O . ALA A 1 265 ? 15.348 10.610 28.863 1.00 29.77 257 ALA A O 1
ATOM 1854 N N . ASN A 1 266 ? 16.270 12.360 27.817 1.00 25.02 258 ASN A N 1
ATOM 1855 C CA . ASN A 1 266 ? 17.100 11.566 26.976 1.00 26.93 258 ASN A CA 1
ATOM 1856 C C . ASN A 1 266 ? 18.326 12.317 26.618 1.00 30.64 258 ASN A C 1
ATOM 1857 O O . ASN A 1 266 ? 18.356 13.592 26.712 1.00 31.33 258 ASN A O 1
ATOM 1862 N N . ALA A 1 267 ? 19.353 11.534 26.274 1.00 25.19 259 ALA A N 1
ATOM 1863 C CA . ALA A 1 267 ? 20.536 12.024 25.610 1.00 27.88 259 ALA A CA 1
ATOM 1864 C C . ALA A 1 267 ? 20.404 11.690 24.108 1.00 29.95 259 ALA A C 1
ATOM 1865 O O . ALA A 1 267 ? 20.228 10.525 23.733 1.00 29.01 259 ALA A O 1
ATOM 1867 N N . PHE A 1 268 ? 20.507 12.699 23.259 1.00 26.07 260 PHE A N 1
ATOM 1868 C CA . PHE A 1 268 ? 20.328 12.602 21.836 1.00 26.17 260 PHE A CA 1
ATOM 1869 C C . PHE A 1 268 ? 21.707 12.788 21.193 1.00 30.49 260 PHE A C 1
ATOM 1870 O O . PHE A 1 268 ? 22.299 13.859 21.334 1.00 29.71 260 PHE A O 1
ATOM 1878 N N . LEU A 1 269 ? 22.185 11.778 20.470 1.00 24.60 261 LEU A N 1
ATOM 1879 C CA . LEU A 1 269 ? 23.486 11.827 19.777 1.00 27.39 261 LEU A CA 1
ATOM 1880 C C . LEU A 1 269 ? 23.279 11.710 18.277 1.00 27.17 261 LEU A C 1
ATOM 1881 O O . LEU A 1 269 ? 22.641 10.762 17.850 1.00 25.69 261 LEU A O 1
ATOM 1886 N N . VAL A 1 270 ? 23.760 12.674 17.492 1.00 24.12 262 VAL A N 1
ATOM 1887 C CA . VAL A 1 270 ? 23.704 12.590 16.062 1.00 24.63 262 VAL A CA 1
ATOM 1888 C C . VAL A 1 270 ? 25.064 12.209 15.501 1.00 25.55 262 VAL A C 1
ATOM 1889 O O . VAL A 1 270 ? 26.043 12.969 15.603 1.00 26.91 262 VAL A O 1
ATOM 1893 N N . TYR A 1 271 ? 25.102 11.052 14.839 1.00 24.82 263 TYR A N 1
ATOM 1894 C CA . TYR A 1 271 ? 26.325 10.537 14.170 1.00 24.09 263 TYR A CA 1
ATOM 1895 C C . TYR A 1 271 ? 26.215 10.866 12.702 1.00 23.54 263 TYR A C 1
ATOM 1896 O O . TYR A 1 271 ? 25.183 10.613 12.061 1.00 25.32 263 TYR A O 1
ATOM 1905 N N . ASN A 1 272 ? 27.242 11.467 12.144 1.00 25.69 264 ASN A N 1
ATOM 1906 C CA . ASN A 1 272 ? 27.353 11.680 10.706 1.00 25.04 264 ASN A CA 1
ATOM 1907 C C . ASN A 1 272 ? 28.592 10.954 10.121 1.00 28.27 264 ASN A C 1
ATOM 1908 O O . ASN A 1 272 ? 29.582 10.841 10.779 1.00 25.70 264 ASN A O 1
ATOM 1913 N N . ALA A 1 273 ? 28.520 10.478 8.883 1.00 24.99 265 ALA A N 1
ATOM 1914 C CA . ALA A 1 273 ? 29.686 9.894 8.243 1.00 23.68 265 ALA A CA 1
ATOM 1915 C C . ALA A 1 273 ? 30.705 11.031 8.011 1.00 26.03 265 ALA A C 1
ATOM 1916 O O . ALA A 1 273 ? 30.330 12.163 7.591 1.00 25.32 265 ALA A O 1
ATOM 1918 N N . VAL A 1 274 ? 31.967 10.754 8.273 1.00 26.51 266 VAL A N 1
ATOM 1919 C CA . VAL A 1 274 ? 33.034 11.787 7.982 1.00 27.63 266 VAL A CA 1
ATOM 1920 C C . VAL A 1 274 ? 33.064 12.230 6.515 1.00 30.56 266 VAL A C 1
ATOM 1921 O O . VAL A 1 274 ? 33.311 13.385 6.269 1.00 31.56 266 VAL A O 1
ATOM 1925 N N . SER A 1 275 ? 32.727 11.346 5.569 1.00 30.80 267 SER A N 1
ATOM 1926 C CA . SER A 1 275 ? 32.581 11.664 4.149 1.00 35.32 267 SER A CA 1
ATOM 1927 C C . SER A 1 275 ? 31.312 12.504 3.790 1.00 35.88 267 SER A C 1
ATOM 1928 O O . SER A 1 275 ? 31.219 13.079 2.730 1.00 33.60 267 SER A O 1
ATOM 1931 N N . ASN A 1 276 ? 30.360 12.636 4.690 1.00 33.82 268 ASN A N 1
ATOM 1932 C CA . ASN A 1 276 ? 29.175 13.484 4.451 1.00 30.07 268 ASN A CA 1
ATOM 1933 C C . ASN A 1 276 ? 29.298 14.835 5.152 1.00 35.23 268 ASN A C 1
ATOM 1934 O O . ASN A 1 276 ? 28.338 15.351 5.704 1.00 29.34 268 ASN A O 1
ATOM 1939 N N . ARG A 1 277 ? 30.518 15.365 5.234 1.00 46.76 269 ARG A N 1
ATOM 1940 C CA . ARG A 1 277 ? 30.804 16.541 6.066 1.00 50.22 269 ARG A CA 1
ATOM 1941 C C . ARG A 1 277 ? 30.099 17.753 5.452 1.00 39.26 269 ARG A C 1
ATOM 1942 O O . ARG A 1 277 ? 29.821 17.797 4.292 1.00 39.46 269 ARG A O 1
ATOM 1950 N N . LEU A 1 278 ? 29.804 18.739 6.280 1.00 43.87 270 LEU A N 1
ATOM 1951 C CA . LEU A 1 278 ? 28.916 19.801 5.894 1.00 42.18 270 LEU A CA 1
ATOM 1952 C C . LEU A 1 278 ? 29.544 20.695 4.787 1.00 51.36 270 LEU A C 1
ATOM 1953 O O . LEU A 1 278 ? 30.753 20.948 4.774 1.00 50.14 270 LEU A O 1
ATOM 1958 N N . GLU A 1 279 ? 28.705 21.150 3.865 1.00 54.89 271 GLU A N 1
ATOM 1959 C CA . GLU A 1 279 ? 29.052 22.232 2.906 1.00 51.62 271 GLU A CA 1
ATOM 1960 C C . GLU A 1 279 ? 28.395 23.555 3.310 1.00 53.71 271 GLU A C 1
ATOM 1961 O O . GLU A 1 279 ? 27.868 23.691 4.432 1.00 50.33 271 GLU A O 1
ATOM 1967 N N . LYS A 1 280 ? 28.430 24.541 2.403 1.00 56.26 272 LYS A N 1
ATOM 1968 C CA . LYS A 1 280 ? 27.593 25.744 2.536 1.00 61.90 272 LYS A CA 1
ATOM 1969 C C . LYS A 1 280 ? 26.116 25.281 2.652 1.00 53.97 272 LYS A C 1
ATOM 1970 O O . LYS A 1 280 ? 25.728 24.336 1.981 1.00 53.55 272 LYS A O 1
ATOM 1976 N N . PRO A 1 281 ? 25.312 25.928 3.507 1.00 54.54 273 PRO A N 1
ATOM 1977 C CA . PRO A 1 281 ? 23.833 25.652 3.591 1.00 51.28 273 PRO A CA 1
ATOM 1978 C C . PRO A 1 281 ? 23.112 25.636 2.216 1.00 57.77 273 PRO A C 1
ATOM 1979 O O . PRO A 1 281 ? 23.368 26.535 1.375 1.00 52.16 273 PRO A O 1
ATOM 1983 N N . PHE A 1 282 ? 22.209 24.671 1.975 1.00 47.87 274 PHE A N 1
ATOM 1984 C CA . PHE A 1 282 ? 21.455 24.659 0.708 1.00 51.32 274 PHE A CA 1
ATOM 1985 C C . PHE A 1 282 ? 20.182 25.583 0.789 1.00 56.48 274 PHE A C 1
ATOM 1986 O O . PHE A 1 282 ? 19.038 25.145 0.576 1.00 53.79 274 PHE A O 1
ATOM 1994 N N . GLY A 1 283 ? 20.434 26.854 1.092 1.00 61.37 275 GLY A N 1
ATOM 1995 C CA . GLY A 1 283 ? 19.440 27.925 1.339 1.00 65.60 275 GLY A CA 1
ATOM 1996 C C . GLY A 1 283 ? 20.270 29.157 1.728 1.00 73.45 275 GLY A C 1
ATOM 1997 O O . GLY A 1 283 ? 21.369 29.330 1.202 1.00 72.68 275 GLY A O 1
ATOM 1998 N N . VAL A 1 284 ? 19.795 30.022 2.628 1.00 92.91 276 VAL A N 1
ATOM 1999 C CA . VAL A 1 284 ? 20.734 30.916 3.379 1.00 99.52 276 VAL A CA 1
ATOM 2000 C C . VAL A 1 284 ? 20.481 30.800 4.886 1.00 108.43 276 VAL A C 1
ATOM 2001 O O . VAL A 1 284 ? 20.881 31.670 5.668 1.00 97.08 276 VAL A O 1
ATOM 2005 N N . GLU A 1 285 ? 19.861 29.686 5.276 1.00 111.74 277 GLU A N 1
ATOM 2006 C CA . GLU A 1 285 ? 19.248 29.543 6.588 1.00 113.93 277 GLU A CA 1
ATOM 2007 C C . GLU A 1 285 ? 20.051 28.537 7.430 1.00 115.61 277 GLU A C 1
ATOM 2008 O O . GLU A 1 285 ? 20.792 28.902 8.353 1.00 109.00 277 GLU A O 1
ATOM 2014 N N . ARG A 1 288 ? 23.979 28.184 10.806 1.00 66.65 280 ARG A N 1
ATOM 2015 C CA . ARG A 1 288 ? 23.437 28.655 12.077 1.00 68.45 280 ARG A CA 1
ATOM 2016 C C . ARG A 1 288 ? 24.501 28.513 13.191 1.00 67.52 280 ARG A C 1
ATOM 2017 O O . ARG A 1 288 ? 25.603 28.039 12.918 1.00 60.81 280 ARG A O 1
ATOM 2025 N N . PRO A 1 289 ? 24.180 28.908 14.455 1.00 71.44 281 PRO A N 1
ATOM 2026 C CA . PRO A 1 289 ? 25.197 28.924 15.537 1.00 63.68 281 PRO A CA 1
ATOM 2027 C C . PRO A 1 289 ? 26.070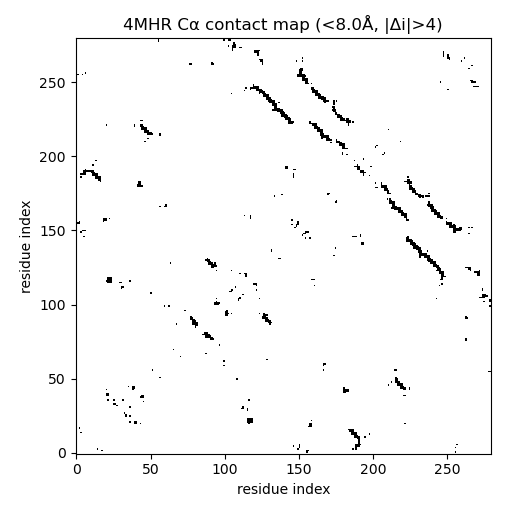 27.669 15.644 1.00 68.47 281 PRO A C 1
ATOM 2028 O O . PRO A 1 289 ? 25.595 26.550 15.367 1.00 71.64 281 PRO A O 1
ATOM 2032 N N . TRP A 1 290 ? 27.336 27.885 16.003 1.00 67.67 282 TRP A N 1
ATOM 2033 C CA . TRP A 1 290 ? 28.269 26.867 16.513 1.00 72.37 282 TRP A CA 1
ATOM 2034 C C . TRP A 1 290 ? 27.612 25.530 16.901 1.00 68.49 282 TRP A C 1
ATOM 2035 O O . TRP A 1 290 ? 27.860 24.489 16.300 1.00 62.98 282 TRP A O 1
ATOM 2046 N N . PHE A 1 291 ? 26.760 25.605 17.923 1.00 63.90 283 PHE A N 1
ATOM 2047 C CA . PHE A 1 291 ? 26.391 24.451 18.769 1.00 61.21 283 PHE A CA 1
ATOM 2048 C C . PHE A 1 291 ? 25.254 23.552 18.180 1.00 58.31 283 PHE A C 1
ATOM 2049 O O . PHE A 1 291 ? 24.972 22.435 18.698 1.00 52.46 283 PHE A O 1
ATOM 2057 N N . LEU A 1 292 ? 24.601 24.033 17.110 1.00 57.53 284 LEU A N 1
ATOM 2058 C CA . LEU A 1 292 ? 23.527 23.262 16.448 1.00 62.80 284 LEU A CA 1
ATOM 2059 C C . LEU A 1 292 ? 24.113 22.258 15.457 1.00 61.74 284 LEU A C 1
ATOM 2060 O O . LEU A 1 292 ? 23.466 21.271 15.155 1.00 49.33 284 LEU A O 1
ATOM 2065 N N . ALA A 1 293 ? 25.341 22.521 14.984 1.00 56.63 285 ALA A N 1
ATOM 2066 C CA . ALA A 1 293 ? 25.908 21.805 13.853 1.00 55.97 285 ALA A CA 1
ATOM 2067 C C . ALA A 1 293 ? 27.411 22.014 13.773 1.00 60.90 285 ALA A C 1
ATOM 2068 O O . ALA A 1 293 ? 27.867 23.166 13.639 1.00 59.72 285 ALA A O 1
ATOM 2070 N N . ARG A 1 294 ? 28.178 20.917 13.856 1.00 61.55 286 ARG A N 1
ATOM 2071 C CA . ARG A 1 294 ? 29.645 21.004 13.768 1.00 62.98 286 ARG A CA 1
ATOM 2072 C C . ARG A 1 294 ? 30.119 21.243 12.318 1.00 64.12 286 ARG A C 1
ATOM 2073 O O . ARG A 1 294 ? 30.025 20.333 11.463 1.00 55.38 286 ARG A O 1
ATOM 2081 N N . ARG A 1 295 ? 30.657 22.446 12.064 1.00 64.72 287 ARG A N 1
ATOM 2082 C CA . ARG A 1 295 ? 31.006 22.898 10.699 1.00 63.48 287 ARG A CA 1
ATOM 2083 C C . ARG A 1 295 ? 32.459 22.616 10.320 1.00 61.21 287 ARG A C 1
ATOM 2084 O O . ARG A 1 295 ? 33.202 22.021 11.099 1.00 59.05 287 ARG A O 1
ATOM 2092 N N . GLU A 1 297 ? 36.243 19.884 7.887 1.00 87.81 289 GLU A N 1
ATOM 2093 C CA . GLU A 1 297 ? 37.032 18.679 8.118 1.00 88.35 289 GLU A CA 1
ATOM 2094 C C . GLU A 1 297 ? 36.938 18.249 9.588 1.00 82.72 289 GLU A C 1
ATOM 2095 O O . GLU A 1 297 ? 37.741 18.680 10.423 1.00 84.35 289 GLU A O 1
ATOM 2101 N N . PRO A 1 298 ? 35.941 17.411 9.915 1.00 79.96 290 PRO A N 1
ATOM 2102 C CA . PRO A 1 298 ? 35.834 16.838 11.252 1.00 75.07 290 PRO A CA 1
ATOM 2103 C C . PRO A 1 298 ? 36.626 15.534 11.297 1.00 61.48 290 PRO A C 1
ATOM 2104 O O . PRO A 1 298 ? 36.667 14.826 10.302 1.00 60.37 290 PRO A O 1
ATOM 2108 N N . ALA A 1 299 ? 37.252 15.235 12.433 1.00 58.28 291 ALA A N 1
ATOM 2109 C CA . ALA A 1 299 ? 38.010 14.001 12.598 1.00 57.64 291 ALA A CA 1
ATOM 2110 C C . ALA A 1 299 ? 37.082 12.922 13.135 1.00 53.12 291 ALA A C 1
ATOM 2111 O O . ALA A 1 299 ? 36.083 13.209 13.785 1.00 49.85 291 ALA A O 1
ATOM 2113 N N . ALA A 1 300 ? 37.485 11.691 12.893 1.00 47.11 292 ALA A N 1
ATOM 2114 C CA . ALA A 1 300 ? 36.737 10.502 13.264 1.00 48.83 292 ALA A CA 1
ATOM 2115 C C . ALA A 1 300 ? 36.685 10.314 14.773 1.00 45.72 292 ALA A C 1
ATOM 2116 O O . ALA A 1 300 ? 37.692 10.454 15.476 1.00 44.09 292 ALA A O 1
ATOM 2118 N N . LEU A 1 301 ? 35.487 10.046 15.267 1.00 33.91 293 LEU A N 1
ATOM 2119 C CA . LEU A 1 301 ? 35.283 9.595 16.614 1.00 35.94 293 LEU A CA 1
ATOM 2120 C C . LEU A 1 301 ? 36.122 8.335 16.917 1.00 37.25 293 LEU A C 1
ATOM 2121 O O . LEU A 1 301 ? 36.139 7.404 16.146 1.00 33.15 293 LEU A O 1
ATOM 2126 N N . ARG A 1 302 ? 36.823 8.304 18.044 1.00 37.63 294 ARG A N 1
ATOM 2127 C CA . ARG A 1 302 ? 37.613 7.096 18.412 1.00 40.11 294 ARG A CA 1
ATOM 2128 C C . ARG A 1 302 ? 36.700 6.260 19.253 1.00 37.36 294 ARG A C 1
ATOM 2129 O O . ARG A 1 302 ? 36.119 6.793 20.137 1.00 40.76 294 ARG A O 1
ATOM 2137 N N . VAL A 1 303 ? 36.552 4.967 18.963 1.00 33.70 295 VAL A N 1
ATOM 2138 C CA . VAL A 1 303 ? 35.647 4.119 19.689 1.00 35.56 295 VAL A CA 1
ATOM 2139 C C . VAL A 1 303 ? 36.229 3.560 20.982 1.00 39.37 295 VAL A C 1
ATOM 2140 O O . VAL A 1 303 ? 37.331 3.025 20.980 1.00 39.32 295 VAL A O 1
ATOM 2144 N N . GLU A 1 304 ? 35.444 3.565 22.062 1.00 37.60 296 GLU A N 1
ATOM 2145 C CA . GLU A 1 304 ? 35.896 2.985 23.343 1.00 35.00 296 GLU A CA 1
ATOM 2146 C C . GLU A 1 304 ? 35.137 1.734 23.646 1.00 38.40 296 GLU A C 1
ATOM 2147 O O . GLU A 1 304 ? 33.961 1.649 23.399 1.00 40.82 296 GLU A O 1
ATOM 2153 N N . ARG A 1 305 ? 35.815 0.743 24.194 1.00 39.40 297 ARG A N 1
ATOM 2154 C CA . ARG A 1 305 ? 35.214 -0.533 24.536 1.00 44.29 297 ARG A CA 1
ATOM 2155 C C . ARG A 1 305 ? 35.311 -0.662 26.071 1.00 47.59 297 ARG A C 1
ATOM 2156 O O . ARG A 1 305 ? 36.150 -0.023 26.689 1.00 47.41 297 ARG A O 1
ATOM 2164 N N . GLY A 1 306 ? 34.365 -1.368 26.680 1.00 46.06 298 GLY A N 1
ATOM 2165 C CA . GLY A 1 306 ? 34.308 -1.567 28.106 1.00 45.25 298 GLY A CA 1
ATOM 2166 C C . GLY A 1 306 ? 33.154 -0.853 28.785 1.00 50.74 298 GLY A C 1
ATOM 2167 O O . GLY A 1 306 ? 32.486 -0.008 28.168 1.00 51.10 298 GLY A O 1
ATOM 2168 N N . PRO A 1 307 ? 32.936 -1.162 30.083 1.00 55.00 299 PRO A N 1
ATOM 2169 C CA . PRO A 1 307 ? 31.807 -0.591 30.814 1.00 52.94 299 PRO A CA 1
ATOM 2170 C C . PRO A 1 307 ? 32.009 0.896 30.993 1.00 48.23 299 PRO A C 1
ATOM 2171 O O . PRO A 1 307 ? 33.139 1.393 30.879 1.00 48.14 299 PRO A O 1
ATOM 2175 N N . LEU A 1 308 ? 30.915 1.615 31.178 1.00 45.54 300 LEU A N 1
ATOM 2176 C CA . LEU A 1 308 ? 31.000 3.040 31.425 1.00 47.82 300 LEU A CA 1
ATOM 2177 C C . LEU A 1 308 ? 31.450 3.282 32.869 1.00 55.97 300 LEU A C 1
ATOM 2178 O O . LEU A 1 308 ? 31.835 4.366 33.199 1.00 50.69 300 LEU A O 1
ATOM 2183 N N . VAL A 1 309 ? 31.343 2.287 33.733 1.00 58.27 301 VAL A N 1
ATOM 2184 C CA . VAL A 1 309 ? 31.721 2.465 35.133 1.00 69.58 301 VAL A CA 1
ATOM 2185 C C . VAL A 1 309 ? 31.840 1.094 35.804 1.00 67.38 301 VAL A C 1
ATOM 2186 O O . VAL A 1 309 ? 31.243 0.114 35.328 1.00 64.49 301 VAL A O 1
#

Nearest PDB structures (foldseek):
  4mhr-assembly1_A  TM=1.004E+00  e=1.374E-67  Sphingopyxis alaskensis RB2256
  4mhu-assembly3_A  TM=9.991E-01  e=6.309E-60  Sphingopyxis alaskensis RB2256
  8h7v-assembly1_A  TM=8.885E-01  e=1.088E-29  uncultured bacterium esnapd13
  7dt0-assembly2_B  TM=9.141E-01  e=9.098E-28  uncultured bacterium esnapd13
  7dt0-assembly4_F  TM=9.234E-01  e=4.709E-27  uncultured bacterium esnapd13

Organism: Sphingopyxis alaskensis (strain DSM 13593 / LMG 18877 / RB2256) (NCBI:txid317655)

Sequence (280 aa):
QDLYPSRQRADAEMRPRLDPVVHSEWTNDAPISARQAAAFDRDGYIVLEDIFSADEVAFLQKAAGNLLADPAALDADTIVTEPQSNEIRSIFEIHAQSPVMARLAADARLADVARFLLGDEVYIHQSRLNYKPGFKGREFYWHSDFETWHVEDGMPRMRALSMSVLLAENTPHNGPLMVIPGSHRTYLTCVGVPDEESLAELAHRHGIVAPTGKPGTVILFDCNLMHGSNGNITPFPRANAFLVYNAVSNRLEKPFGVERPWFLARREPAALRVERGPLV